Protein AF-A0A7C3B9V6-F1 (afdb_monomer_lite)

Structure (mmCIF, N/CA/C/O backbone):
data_AF-A0A7C3B9V6-F1
#
_entry.id   AF-A0A7C3B9V6-F1
#
loop_
_atom_site.group_PDB
_atom_site.id
_atom_site.type_symbol
_atom_site.label_atom_id
_atom_site.label_alt_id
_atom_site.label_comp_id
_atom_site.label_asym_id
_atom_site.label_entity_id
_atom_site.label_seq_id
_atom_site.pdbx_PDB_ins_code
_atom_site.Cartn_x
_atom_site.Cartn_y
_atom_site.Cartn_z
_atom_site.occupancy
_atom_site.B_iso_or_equiv
_atom_site.auth_seq_id
_atom_site.auth_comp_id
_atom_site.auth_asym_id
_atom_site.auth_atom_id
_atom_site.pdbx_PDB_model_num
ATOM 1 N N . MET A 1 1 ? 72.272 10.981 -38.266 1.00 58.75 1 MET A N 1
ATOM 2 C CA . MET A 1 1 ? 71.347 11.080 -37.105 1.00 58.75 1 MET A CA 1
ATOM 3 C C . MET A 1 1 ? 70.090 11.958 -37.302 1.00 58.75 1 MET A C 1
ATOM 5 O O . MET A 1 1 ? 69.320 12.074 -36.359 1.00 58.75 1 MET A O 1
ATOM 9 N N . LYS A 1 2 ? 69.793 12.538 -38.484 1.00 58.91 2 LYS A N 1
ATOM 10 C CA . LYS A 1 2 ? 68.560 13.346 -38.693 1.00 58.91 2 LYS A CA 1
ATOM 11 C C . LYS A 1 2 ? 67.288 12.527 -38.988 1.00 58.91 2 LYS A C 1
ATOM 13 O O . LYS A 1 2 ? 66.199 12.965 -38.644 1.00 58.91 2 LYS A O 1
ATOM 18 N N . ILE A 1 3 ? 67.419 11.327 -39.557 1.00 57.75 3 ILE A N 1
ATOM 19 C CA . ILE A 1 3 ? 66.275 10.515 -40.017 1.00 57.75 3 ILE A CA 1
ATOM 20 C C . ILE A 1 3 ? 65.473 9.913 -38.845 1.00 57.75 3 ILE A C 1
ATOM 22 O O . ILE A 1 3 ? 64.249 9.878 -38.893 1.00 57.75 3 ILE A O 1
ATOM 26 N N . GLN A 1 4 ? 66.125 9.531 -37.740 1.00 55.56 4 GLN A N 1
ATOM 27 C CA . GLN A 1 4 ? 65.441 8.928 -36.582 1.00 55.56 4 GLN A CA 1
ATOM 28 C C . GLN A 1 4 ? 64.471 9.884 -35.860 1.00 55.56 4 GLN A C 1
ATOM 30 O O . GLN A 1 4 ? 63.477 9.424 -35.302 1.00 55.56 4 GLN A O 1
ATOM 35 N N . ARG A 1 5 ? 64.693 11.208 -35.910 1.00 59.41 5 ARG A N 1
ATOM 36 C CA . ARG A 1 5 ? 63.773 12.189 -35.300 1.00 59.41 5 ARG A CA 1
ATOM 37 C C . ARG A 1 5 ? 62.465 12.351 -36.081 1.00 59.41 5 ARG A C 1
ATOM 39 O O . ARG A 1 5 ? 61.429 12.573 -35.465 1.00 59.41 5 ARG A O 1
ATOM 46 N N . ILE A 1 6 ? 62.491 12.181 -37.405 1.00 58.72 6 ILE A N 1
ATOM 47 C CA . ILE A 1 6 ? 61.296 12.313 -38.257 1.00 58.72 6 ILE A CA 1
ATOM 48 C C . ILE A 1 6 ? 60.332 11.144 -38.006 1.00 58.72 6 ILE A C 1
ATOM 50 O O . ILE A 1 6 ? 59.133 11.353 -37.833 1.00 58.72 6 ILE A O 1
ATOM 54 N N . PHE A 1 7 ? 60.854 9.919 -37.879 1.00 53.34 7 PHE A N 1
ATOM 55 C CA . PHE A 1 7 ? 60.030 8.742 -37.581 1.00 53.34 7 PHE A CA 1
ATOM 56 C C . PHE A 1 7 ? 59.404 8.772 -36.181 1.00 53.34 7 PHE A C 1
ATOM 58 O O . PHE A 1 7 ? 58.299 8.261 -36.003 1.00 53.34 7 PHE A O 1
ATOM 65 N N . ALA A 1 8 ? 60.073 9.375 -35.193 1.00 61.44 8 ALA A N 1
ATOM 66 C CA . ALA A 1 8 ? 59.512 9.534 -33.853 1.00 61.44 8 ALA A CA 1
ATOM 67 C C . ALA A 1 8 ? 58.329 10.518 -33.843 1.00 61.44 8 ALA A C 1
ATOM 69 O O . ALA A 1 8 ? 57.285 10.206 -33.276 1.00 61.44 8 ALA A O 1
ATOM 70 N N . HIS A 1 9 ? 58.454 11.655 -34.538 1.00 62.88 9 HIS A N 1
ATOM 71 C CA . HIS A 1 9 ? 57.381 12.653 -34.626 1.00 62.88 9 HIS A CA 1
ATOM 72 C C . HIS A 1 9 ? 56.142 12.103 -35.347 1.00 62.88 9 HIS A C 1
ATOM 74 O O . HIS A 1 9 ? 55.013 12.291 -34.901 1.00 62.88 9 HIS A O 1
ATOM 80 N N . HIS A 1 10 ? 56.353 11.332 -36.418 1.00 63.28 10 HIS A N 1
ATOM 81 C CA . HIS A 1 10 ? 55.250 10.788 -37.209 1.00 63.28 10 HIS A CA 1
ATOM 82 C C . HIS A 1 10 ? 54.454 9.697 -36.471 1.00 63.28 10 HIS A C 1
ATOM 84 O O . HIS A 1 10 ? 53.240 9.589 -36.645 1.00 63.28 10 HIS A O 1
ATOM 90 N N . LYS A 1 11 ? 55.104 8.916 -35.593 1.00 69.88 11 LYS A N 1
ATOM 91 C CA . LYS A 1 11 ? 54.413 7.933 -34.737 1.00 69.88 11 LYS A CA 1
ATOM 92 C C . LYS A 1 11 ? 53.539 8.596 -33.671 1.00 69.88 11 LYS A C 1
ATOM 94 O O . LYS A 1 11 ? 52.459 8.083 -33.386 1.00 69.88 11 LYS A O 1
ATOM 99 N N . ILE A 1 12 ? 53.984 9.724 -33.114 1.00 72.62 12 ILE A N 1
ATOM 100 C CA . ILE A 1 12 ? 53.216 10.485 -32.117 1.00 72.62 12 ILE A CA 1
ATOM 101 C C . ILE A 1 12 ? 51.970 11.094 -32.772 1.00 72.62 12 ILE A C 1
ATOM 103 O O . ILE A 1 12 ? 50.861 10.884 -32.287 1.00 72.62 12 ILE A O 1
ATOM 107 N N . GLU A 1 13 ? 52.120 11.734 -33.934 1.00 75.69 13 GLU A N 1
ATOM 108 C CA . GLU A 1 13 ? 50.984 12.317 -34.663 1.00 75.69 13 GLU A CA 1
ATOM 109 C C . GLU A 1 13 ? 49.945 11.275 -35.098 1.00 75.69 13 GLU A C 1
ATOM 111 O O . GLU A 1 13 ? 48.740 11.541 -35.056 1.00 75.69 13 GLU A O 1
ATOM 116 N N . LEU A 1 14 ? 50.384 10.080 -35.509 1.00 80.69 14 LEU A N 1
ATOM 117 C CA . LEU A 1 14 ? 49.471 9.002 -35.884 1.00 80.69 14 LEU A CA 1
ATOM 118 C C . LEU A 1 14 ? 48.708 8.459 -34.664 1.00 80.69 14 LEU A C 1
ATOM 120 O O . LEU A 1 14 ? 47.497 8.252 -34.745 1.00 80.69 14 LEU A O 1
ATOM 124 N N . GLY A 1 15 ? 49.389 8.291 -33.525 1.00 80.94 15 GLY A N 1
ATOM 125 C CA . GLY A 1 15 ? 48.764 7.867 -32.270 1.00 80.94 15 GLY A CA 1
ATOM 126 C C . GLY A 1 15 ? 47.711 8.858 -31.769 1.00 80.94 15 GLY A C 1
ATOM 127 O O . GLY A 1 15 ? 46.608 8.457 -31.395 1.00 80.94 15 GLY A O 1
ATOM 128 N N . GLU A 1 16 ? 47.999 10.159 -31.843 1.00 83.81 16 GLU A N 1
ATOM 129 C CA . GLU A 1 16 ? 47.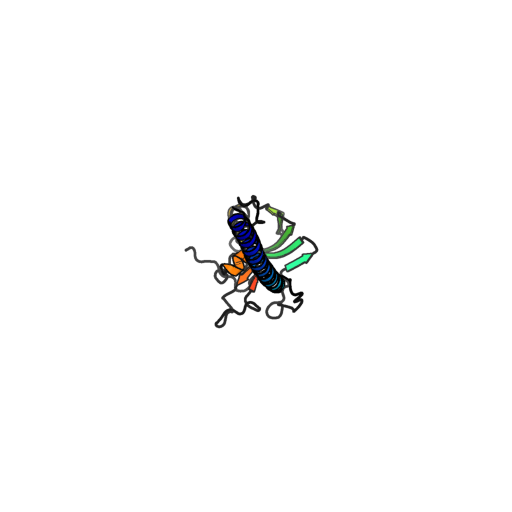053 11.206 -31.443 1.00 83.81 16 GLU A CA 1
ATOM 130 C C . GLU A 1 16 ? 45.807 11.274 -32.334 1.00 83.81 16 GLU A C 1
ATOM 132 O O . GLU A 1 16 ? 44.712 11.553 -31.835 1.00 83.81 16 GLU A O 1
ATOM 137 N N . ARG A 1 17 ? 45.942 11.019 -33.644 1.00 82.69 17 ARG A N 1
ATOM 138 C CA . ARG A 1 17 ? 44.789 10.965 -34.559 1.00 82.69 17 ARG A CA 1
ATOM 139 C C . ARG A 1 17 ? 43.898 9.762 -34.268 1.00 82.69 17 ARG A C 1
ATOM 141 O O . ARG A 1 17 ? 42.682 9.922 -34.211 1.00 82.69 17 ARG A O 1
ATOM 148 N N . ILE A 1 18 ? 44.491 8.590 -34.034 1.00 84.25 18 ILE A N 1
ATOM 149 C CA . ILE A 1 18 ? 43.743 7.367 -33.705 1.00 84.25 18 ILE A CA 1
ATOM 150 C C . ILE A 1 18 ? 42.989 7.540 -32.379 1.00 84.25 18 ILE A C 1
ATOM 152 O O . ILE A 1 18 ? 41.801 7.231 -32.308 1.00 84.25 18 ILE A O 1
ATOM 156 N N . MET A 1 19 ? 43.639 8.100 -31.352 1.00 81.88 19 MET A N 1
ATOM 157 C CA . MET A 1 19 ? 43.003 8.362 -30.055 1.00 81.88 19 MET A CA 1
ATOM 158 C C . MET A 1 19 ? 41.857 9.377 -30.150 1.00 81.88 19 MET A C 1
ATOM 160 O O . MET A 1 19 ? 40.804 9.161 -29.550 1.00 81.88 19 MET A O 1
ATOM 164 N N . ARG A 1 20 ? 42.012 10.456 -30.931 1.00 85.25 20 ARG A N 1
ATOM 165 C CA . ARG A 1 20 ? 40.928 11.429 -31.157 1.00 85.25 20 ARG A CA 1
ATOM 166 C C . ARG A 1 20 ? 39.718 10.807 -31.853 1.00 85.25 20 ARG A C 1
ATOM 168 O O . ARG A 1 20 ? 38.592 11.082 -31.442 1.00 85.25 20 ARG A O 1
ATOM 175 N N . ASP A 1 21 ? 39.931 9.956 -32.856 1.00 84.50 21 ASP A N 1
ATOM 176 C CA . ASP A 1 21 ? 38.824 9.309 -33.574 1.00 84.50 21 ASP A CA 1
ATOM 177 C C . ASP A 1 21 ? 38.086 8.292 -32.682 1.00 84.50 21 ASP A C 1
ATOM 179 O O . ASP A 1 21 ? 36.855 8.247 -32.664 1.00 84.50 21 ASP A O 1
ATOM 183 N N . LEU A 1 22 ? 38.821 7.541 -31.854 1.00 78.94 22 LEU A N 1
ATOM 184 C CA . LEU A 1 22 ? 38.249 6.626 -30.858 1.00 78.94 22 LEU A CA 1
ATOM 185 C C . LEU A 1 22 ? 37.404 7.361 -29.810 1.00 78.94 22 LEU A C 1
ATOM 187 O O . LEU A 1 22 ? 36.267 6.963 -29.548 1.00 78.94 22 LEU A O 1
ATOM 191 N N . LEU A 1 23 ? 37.914 8.463 -29.253 1.00 82.88 23 LEU A N 1
ATOM 192 C CA . LEU A 1 23 ? 37.173 9.278 -28.284 1.00 82.88 23 LEU A CA 1
ATOM 193 C C . LEU A 1 23 ? 35.926 9.923 -28.910 1.00 82.88 23 LEU A C 1
ATOM 195 O O . LEU A 1 23 ? 34.866 9.947 -28.281 1.00 82.88 23 LEU A O 1
ATOM 199 N N . SER A 1 24 ? 36.010 10.380 -30.162 1.00 84.62 24 SER A N 1
ATOM 200 C CA . SER A 1 24 ? 34.864 10.908 -30.919 1.00 84.62 24 SER A CA 1
ATOM 201 C C . SER A 1 24 ? 33.757 9.858 -31.111 1.00 84.62 24 SER A C 1
ATOM 203 O O . SER A 1 24 ? 32.576 10.116 -30.870 1.00 84.62 24 SER A O 1
ATOM 205 N N . ARG A 1 25 ? 34.121 8.616 -31.453 1.00 81.88 25 ARG A N 1
ATOM 206 C CA . ARG A 1 25 ? 33.151 7.516 -31.607 1.00 81.88 25 ARG A CA 1
ATOM 207 C C . ARG A 1 25 ? 32.511 7.103 -30.282 1.00 81.88 25 ARG A C 1
ATOM 209 O O . ARG A 1 25 ? 31.301 6.869 -30.243 1.00 81.88 25 ARG A O 1
ATOM 216 N N . ILE A 1 26 ? 33.287 7.046 -29.197 1.00 81.44 26 ILE A N 1
ATOM 217 C CA . ILE A 1 26 ? 32.771 6.729 -27.855 1.00 81.44 26 ILE A CA 1
ATOM 218 C C . ILE A 1 26 ? 31.791 7.812 -27.397 1.00 81.44 26 ILE A C 1
ATOM 220 O O . ILE A 1 26 ? 30.676 7.496 -26.988 1.00 81.44 26 ILE A O 1
ATOM 224 N N . THR A 1 27 ? 32.161 9.087 -27.519 1.00 80.94 27 THR A N 1
ATOM 225 C CA . THR A 1 27 ? 31.294 10.211 -27.125 1.00 80.94 27 THR A CA 1
ATOM 226 C C . THR A 1 27 ? 30.007 10.273 -27.946 1.00 80.94 27 THR A C 1
ATOM 228 O O . THR A 1 27 ? 28.935 10.448 -27.368 1.00 80.94 27 THR A O 1
ATOM 231 N N . SER A 1 28 ? 30.069 10.029 -29.259 1.00 76.31 28 SER A N 1
ATOM 232 C CA . SER A 1 28 ? 28.880 9.943 -30.121 1.00 76.31 28 SER A CA 1
ATOM 233 C C . SER A 1 28 ? 27.956 8.778 -29.733 1.00 76.31 28 SER A C 1
ATOM 235 O O . SER A 1 28 ? 26.740 8.946 -29.608 1.00 76.31 28 SER A O 1
ATOM 237 N N . THR A 1 29 ? 28.528 7.609 -29.430 1.00 77.19 29 THR A N 1
ATOM 238 C CA . THR A 1 29 ? 27.768 6.429 -28.983 1.00 77.19 29 THR A CA 1
ATOM 239 C C . THR A 1 29 ? 27.109 6.672 -27.624 1.00 77.19 29 THR A C 1
ATOM 241 O O . THR A 1 29 ? 25.929 6.371 -27.439 1.00 77.19 29 THR A O 1
ATOM 244 N N . MET A 1 30 ? 27.831 7.286 -26.685 1.00 77.44 30 MET A N 1
ATOM 245 C CA . MET A 1 30 ? 27.302 7.641 -25.366 1.00 77.44 30 MET A CA 1
ATOM 246 C C . MET A 1 30 ? 26.206 8.709 -25.456 1.00 77.44 30 MET A C 1
ATOM 248 O O . MET A 1 30 ? 25.189 8.589 -24.775 1.00 77.44 30 MET A O 1
ATOM 252 N N . ALA A 1 31 ? 26.346 9.705 -26.337 1.00 73.69 31 ALA A N 1
ATOM 253 C CA . ALA A 1 31 ? 25.302 10.696 -26.598 1.00 73.69 31 ALA A CA 1
ATOM 254 C C . ALA A 1 31 ? 24.042 10.059 -27.211 1.00 73.69 31 ALA A C 1
ATOM 256 O O . ALA A 1 31 ? 22.922 10.399 -26.821 1.00 73.69 31 ALA A O 1
ATOM 257 N N . TYR A 1 32 ? 24.205 9.088 -28.116 1.00 74.06 32 TYR A N 1
ATOM 258 C CA . TYR A 1 32 ? 23.094 8.322 -28.682 1.00 74.06 32 TYR A CA 1
ATOM 259 C C . TYR A 1 32 ? 22.371 7.477 -27.618 1.00 74.06 32 TYR A C 1
ATOM 261 O O . TYR A 1 32 ? 21.140 7.524 -27.529 1.00 74.06 32 TYR A O 1
ATOM 269 N N . ILE A 1 33 ? 23.114 6.757 -26.768 1.00 70.94 33 ILE A N 1
ATOM 270 C CA . ILE A 1 33 ? 22.552 5.962 -25.663 1.00 70.94 33 ILE A CA 1
ATOM 271 C C . ILE A 1 33 ? 21.836 6.875 -24.662 1.00 70.94 33 ILE A C 1
ATOM 273 O O . ILE A 1 33 ? 20.683 6.614 -24.320 1.00 70.94 33 ILE A O 1
ATOM 277 N N . ALA A 1 34 ? 22.449 7.992 -24.261 1.00 69.50 34 ALA A N 1
ATOM 278 C CA . ALA A 1 34 ? 21.832 8.972 -23.370 1.00 69.50 34 ALA A CA 1
ATOM 279 C C . ALA A 1 34 ? 20.561 9.594 -23.978 1.00 69.50 34 ALA A C 1
ATOM 281 O O . ALA A 1 34 ? 19.559 9.758 -23.283 1.00 69.50 34 ALA A O 1
ATOM 282 N N . GLY A 1 35 ? 20.552 9.885 -25.284 1.00 67.25 35 GLY A N 1
ATOM 283 C CA . GLY A 1 35 ? 19.371 10.373 -26.004 1.00 67.25 35 GLY A CA 1
ATOM 284 C C . GLY A 1 35 ? 18.252 9.331 -26.137 1.00 67.25 35 GLY A C 1
ATOM 285 O O . GLY A 1 35 ? 17.071 9.687 -26.173 1.00 67.25 35 GLY A O 1
ATOM 286 N N . ARG A 1 36 ? 18.594 8.038 -26.189 1.00 66.69 36 ARG A N 1
ATOM 287 C CA . ARG A 1 36 ? 17.627 6.929 -26.187 1.00 66.69 36 ARG A CA 1
ATOM 288 C C . ARG A 1 36 ? 17.069 6.675 -24.787 1.00 66.69 36 ARG A C 1
ATOM 290 O O . ARG A 1 36 ? 15.858 6.540 -24.648 1.00 66.69 36 ARG A O 1
ATOM 297 N N . LEU A 1 37 ? 17.911 6.721 -23.756 1.00 61.16 37 LEU A N 1
ATOM 298 C CA . LEU A 1 37 ? 17.490 6.632 -22.356 1.00 61.16 37 LEU A CA 1
ATOM 299 C C . LEU A 1 37 ? 16.633 7.836 -21.948 1.00 61.16 37 LEU A C 1
ATOM 301 O O . LEU A 1 37 ? 15.585 7.641 -21.348 1.00 61.16 37 LEU A O 1
ATOM 305 N N . ARG A 1 38 ? 16.956 9.064 -22.378 1.00 59.12 38 ARG A N 1
ATOM 306 C CA . ARG A 1 38 ? 16.067 10.229 -22.188 1.00 59.12 38 ARG A CA 1
ATOM 307 C C . ARG A 1 38 ? 14.704 10.059 -22.846 1.00 59.12 38 ARG A C 1
ATOM 309 O O . ARG A 1 38 ? 13.737 10.603 -22.332 1.00 59.12 38 ARG A O 1
ATOM 316 N N . ARG A 1 39 ? 14.591 9.321 -23.953 1.00 54.84 39 ARG A N 1
ATOM 317 C CA . ARG A 1 39 ? 13.290 9.020 -24.579 1.00 54.84 39 ARG A CA 1
ATOM 318 C C . ARG A 1 39 ? 12.496 7.938 -23.846 1.00 54.84 39 ARG A C 1
ATOM 320 O O . ARG A 1 39 ? 11.279 7.915 -23.985 1.00 54.84 39 ARG A O 1
ATOM 327 N N . LEU A 1 40 ? 13.164 7.092 -23.064 1.00 52.75 40 LEU A N 1
ATOM 328 C CA . LEU A 1 40 ? 12.533 6.096 -22.192 1.00 52.75 40 LEU A CA 1
ATOM 329 C C . LEU A 1 40 ? 12.189 6.666 -20.805 1.00 52.75 40 LEU A C 1
ATOM 331 O O . LEU A 1 40 ? 11.216 6.235 -20.203 1.00 52.75 40 LEU A O 1
ATOM 335 N N . VAL A 1 41 ? 12.957 7.651 -20.329 1.00 50.44 41 VAL A N 1
ATOM 336 C CA . VAL A 1 41 ? 12.821 8.277 -18.999 1.00 50.44 41 VAL A CA 1
ATOM 337 C C . VAL A 1 41 ? 12.124 9.642 -19.057 1.00 50.44 41 VAL A C 1
ATOM 339 O O . VAL A 1 41 ? 11.755 10.185 -18.023 1.00 50.44 41 VAL A O 1
ATOM 342 N N . SER A 1 42 ? 11.880 10.209 -20.245 1.00 40.03 42 SER A N 1
ATOM 343 C CA . SER A 1 42 ? 10.942 11.330 -20.356 1.00 40.03 42 SER A CA 1
ATOM 344 C C . SER A 1 42 ? 9.584 10.817 -19.888 1.00 40.03 42 SER A C 1
ATOM 346 O O . SER A 1 42 ? 9.041 9.927 -20.550 1.00 40.03 42 SER A O 1
ATOM 348 N N . PRO A 1 43 ? 9.019 11.351 -18.790 1.00 43.69 43 PRO A N 1
ATOM 349 C CA . PRO A 1 43 ? 7.674 11.003 -18.406 1.00 43.69 43 PRO A CA 1
ATOM 350 C C . PRO A 1 43 ? 6.808 11.498 -19.550 1.00 43.69 43 PRO A C 1
ATOM 352 O O . PRO A 1 43 ? 6.617 12.703 -19.745 1.00 43.69 43 PRO A O 1
ATOM 355 N N . ARG A 1 44 ? 6.321 10.569 -20.376 1.00 40.31 44 ARG A N 1
ATOM 356 C CA . ARG A 1 44 ? 5.182 10.882 -21.216 1.00 40.31 44 ARG A CA 1
ATOM 357 C C . ARG A 1 44 ? 4.146 11.417 -20.241 1.00 40.31 44 ARG A C 1
ATOM 359 O O . ARG A 1 44 ? 3.735 10.718 -19.320 1.00 40.31 44 ARG A O 1
ATOM 366 N N . ARG A 1 45 ? 3.737 12.667 -20.453 1.00 46.22 45 ARG A N 1
ATOM 367 C CA . ARG A 1 45 ? 2.427 13.177 -20.054 1.00 46.22 45 ARG A CA 1
ATOM 368 C C . ARG A 1 45 ? 1.371 12.291 -20.728 1.00 46.22 45 ARG A C 1
ATOM 370 O O . ARG A 1 45 ? 0.682 12.709 -21.648 1.00 46.22 45 ARG A O 1
ATOM 377 N N . THR A 1 46 ? 1.258 11.035 -20.322 1.00 44.94 46 THR A N 1
ATOM 378 C CA . THR A 1 46 ? 0.088 10.208 -20.565 1.00 44.94 46 THR A CA 1
ATOM 379 C C . THR A 1 46 ? -0.860 10.481 -19.418 1.00 44.94 46 THR A C 1
ATOM 381 O O . THR A 1 46 ? -1.100 9.644 -18.564 1.00 44.94 46 THR A O 1
ATOM 384 N N . GLY A 1 47 ? -1.460 11.671 -19.457 1.00 36.97 47 GLY A N 1
ATOM 385 C CA . GLY A 1 47 ? -2.782 11.904 -18.883 1.00 36.97 47 GLY A CA 1
ATOM 386 C C . GLY A 1 47 ? -3.858 11.172 -19.694 1.00 36.97 47 GLY A C 1
ATOM 387 O O . GLY A 1 47 ? -4.867 11.765 -20.062 1.00 36.97 47 GLY A O 1
ATOM 388 N N . ARG A 1 48 ? -3.632 9.895 -20.035 1.00 36.25 48 ARG A N 1
ATOM 389 C CA . ARG A 1 48 ? -4.680 9.005 -20.531 1.00 36.25 48 ARG A CA 1
ATOM 390 C C . ARG A 1 48 ? -5.119 8.158 -19.351 1.00 36.25 48 ARG A C 1
ATOM 392 O O . ARG A 1 48 ? -4.360 7.337 -18.855 1.00 36.25 48 ARG A O 1
ATOM 399 N N . LYS A 1 49 ? -6.334 8.463 -18.902 1.00 40.62 49 LYS A N 1
ATOM 400 C CA . LYS A 1 49 ? -7.078 7.848 -17.807 1.00 40.62 49 LYS A CA 1
ATOM 401 C C . LYS A 1 49 ? -6.896 6.323 -17.794 1.00 40.62 49 LYS A C 1
ATOM 403 O O . LYS A 1 49 ? -7.479 5.634 -18.621 1.00 40.62 49 LYS A O 1
ATOM 408 N N . LEU A 1 50 ? -6.138 5.829 -16.817 1.00 43.28 50 LEU A N 1
ATOM 409 C CA . LEU A 1 50 ? -6.054 4.421 -16.396 1.00 43.28 50 LEU A CA 1
ATOM 410 C C . LEU A 1 50 ? -7.289 4.000 -15.559 1.00 43.28 50 LEU A C 1
ATOM 412 O O . LEU A 1 50 ? -7.221 3.081 -14.757 1.00 43.28 50 LEU A O 1
ATOM 416 N N . SER A 1 51 ? -8.423 4.698 -15.694 1.00 40.03 51 SER A N 1
ATOM 417 C CA . SER A 1 51 ? -9.555 4.635 -14.758 1.00 40.03 51 SER A CA 1
ATOM 418 C C . SER A 1 51 ? -10.856 4.212 -15.447 1.00 40.03 51 SER A C 1
ATOM 420 O O . SER A 1 51 ? -11.803 4.999 -15.525 1.00 40.03 51 SER A O 1
ATOM 422 N N . GLN A 1 52 ? -10.920 3.014 -16.023 1.00 41.12 52 GLN A N 1
ATOM 423 C CA . GLN A 1 52 ? -12.189 2.571 -16.617 1.00 41.12 52 GLN A CA 1
ATOM 424 C C . GLN A 1 52 ? -12.696 1.202 -16.194 1.00 41.12 52 GLN A C 1
ATOM 426 O O . GLN A 1 52 ? -13.760 0.817 -16.666 1.00 41.12 52 GLN A O 1
ATOM 431 N N . GLN A 1 53 ? -12.031 0.517 -15.262 1.00 43.81 53 GLN A N 1
ATOM 432 C CA . GLN A 1 53 ? -12.593 -0.720 -14.709 1.00 43.81 53 GLN A CA 1
ATOM 433 C C . GLN A 1 53 ? -12.911 -0.654 -13.216 1.00 43.81 53 GLN A C 1
ATOM 435 O O . GLN A 1 53 ? -13.866 -1.286 -12.788 1.00 43.81 53 GLN A O 1
ATOM 440 N N . TYR A 1 54 ? -12.246 0.232 -12.474 1.00 43.38 54 TYR A N 1
ATOM 441 C CA . TYR A 1 54 ? -12.692 0.687 -11.161 1.00 43.38 54 TYR A CA 1
ATOM 442 C C . TYR A 1 54 ? -12.514 2.207 -11.122 1.00 43.38 54 TYR A C 1
ATOM 444 O O . TYR A 1 54 ? -11.447 2.689 -11.525 1.00 43.38 54 TYR A O 1
ATOM 452 N N . PRO A 1 55 ? -13.523 3.002 -10.724 1.00 41.12 55 PRO A N 1
ATOM 453 C CA . PRO A 1 55 ? -13.265 4.398 -10.423 1.00 41.12 55 PRO A CA 1
ATOM 454 C C . PRO A 1 55 ? -12.182 4.419 -9.337 1.00 41.12 55 PRO A C 1
ATOM 456 O O . PRO A 1 55 ? -12.333 3.807 -8.282 1.00 41.12 55 PRO A O 1
ATOM 459 N N . ILE A 1 56 ? -11.050 5.069 -9.622 1.00 49.12 56 ILE A N 1
ATOM 460 C CA . ILE A 1 56 ? -9.995 5.347 -8.640 1.00 49.12 56 ILE A CA 1
ATOM 461 C C . ILE A 1 56 ? -10.555 6.432 -7.708 1.00 49.12 56 ILE A C 1
ATOM 463 O O . ILE A 1 56 ? -10.126 7.576 -7.724 1.00 49.12 56 ILE A O 1
ATOM 467 N N . GLU A 1 57 ? -11.605 6.105 -6.962 1.00 51.38 57 GLU A N 1
ATOM 468 C CA . GLU A 1 57 ? -12.132 6.940 -5.882 1.00 51.38 57 GLU A CA 1
ATOM 469 C C . GLU A 1 57 ? -11.281 6.781 -4.620 1.00 51.38 57 GLU A C 1
ATOM 471 O O . GLU A 1 57 ? -11.376 7.584 -3.698 1.00 51.38 57 GLU A O 1
ATOM 476 N N . SER A 1 58 ? -10.410 5.767 -4.579 1.00 59.56 58 SER A N 1
ATOM 477 C CA . SER A 1 58 ? -9.665 5.429 -3.375 1.00 59.56 58 SER A CA 1
ATOM 478 C C . SER A 1 58 ? -8.437 6.294 -3.145 1.00 59.56 58 SER A C 1
ATOM 480 O O . SER A 1 58 ? -7.949 6.265 -2.022 1.00 59.56 58 SER A O 1
ATOM 482 N N . SER A 1 59 ? -7.905 7.010 -4.147 1.00 59.72 59 SER A N 1
ATOM 483 C CA . SER A 1 59 ? -6.740 7.869 -3.926 1.00 59.72 59 SER A CA 1
ATOM 484 C C . SER A 1 59 ? -6.806 9.240 -4.585 1.00 59.72 59 SER A C 1
ATOM 486 O O . SER A 1 59 ? -7.145 9.397 -5.756 1.00 59.72 59 SER A O 1
ATOM 488 N N . THR A 1 60 ? -6.457 10.263 -3.805 1.00 72.38 60 THR A N 1
ATOM 489 C CA . THR A 1 60 ? -6.336 11.645 -4.278 1.00 72.38 60 THR A CA 1
ATOM 490 C C . THR A 1 60 ? -4.970 12.189 -3.893 1.00 72.38 60 THR A C 1
ATOM 492 O O . THR A 1 60 ? -4.524 12.049 -2.754 1.00 72.38 60 THR A O 1
ATOM 495 N N . ARG A 1 61 ? -4.288 12.808 -4.859 1.00 75.25 61 ARG A N 1
ATOM 496 C CA . ARG A 1 61 ? -3.003 13.469 -4.633 1.00 75.25 61 ARG A CA 1
ATOM 497 C C . ARG A 1 61 ? -3.200 14.975 -4.657 1.00 75.25 61 ARG A C 1
ATOM 499 O O . ARG A 1 61 ? -3.598 15.532 -5.679 1.00 75.25 61 ARG A O 1
ATOM 506 N N . THR A 1 62 ? -2.889 15.628 -3.543 1.00 74.38 62 THR A N 1
ATOM 507 C CA . THR A 1 62 ? -3.005 17.083 -3.390 1.00 74.38 62 THR A CA 1
ATOM 508 C C . THR A 1 62 ? -1.644 17.628 -2.969 1.00 74.38 62 THR A C 1
ATOM 510 O O . THR A 1 62 ? -1.249 17.537 -1.811 1.00 74.38 62 THR A O 1
ATOM 513 N N . GLY A 1 63 ? -0.873 18.142 -3.931 1.00 83.88 63 GLY A N 1
ATOM 514 C CA . GLY A 1 63 ? 0.506 18.572 -3.682 1.00 83.88 63 GLY A CA 1
ATOM 515 C C . GLY A 1 63 ? 1.427 17.396 -3.331 1.00 83.88 63 GLY A C 1
ATOM 516 O O . GLY A 1 63 ? 1.621 16.490 -4.148 1.00 83.88 63 GLY A O 1
ATOM 517 N N . SER A 1 64 ? 2.009 17.437 -2.131 1.00 80.88 64 SER A N 1
ATOM 518 C CA . SER A 1 64 ? 2.857 16.380 -1.561 1.00 80.88 64 SER A CA 1
ATOM 519 C C . SER A 1 64 ? 2.095 15.385 -0.681 1.00 80.88 64 SER A C 1
ATOM 521 O O . SER A 1 64 ? 2.729 14.522 -0.080 1.00 80.88 64 SER A O 1
ATOM 523 N N . GLU A 1 65 ? 0.773 15.535 -0.554 1.00 88.06 65 GLU A N 1
ATOM 524 C CA . GLU A 1 65 ? -0.072 14.607 0.195 1.00 88.06 65 GLU A CA 1
ATOM 525 C C . GLU A 1 65 ? -0.712 13.589 -0.748 1.00 88.06 65 GLU A C 1
ATOM 527 O O . GLU A 1 65 ? -1.339 13.963 -1.747 1.00 88.06 65 GLU A O 1
ATOM 532 N N . GLU A 1 66 ? -0.603 12.313 -0.395 1.00 89.62 66 GLU A N 1
ATOM 533 C CA . GLU A 1 66 ? -1.327 11.213 -1.032 1.00 89.62 66 GLU A CA 1
ATOM 534 C C . GLU A 1 66 ? -2.324 10.650 -0.022 1.00 89.62 66 GLU A C 1
ATOM 536 O O . GLU A 1 66 ? -1.964 10.323 1.106 1.00 89.62 66 GLU A O 1
ATOM 541 N N . ARG A 1 67 ? -3.605 10.615 -0.388 1.00 93.38 67 ARG A N 1
ATOM 542 C CA . ARG A 1 67 ? -4.685 10.129 0.477 1.00 93.38 67 ARG A CA 1
ATOM 543 C C . ARG A 1 67 ? -5.208 8.825 -0.075 1.00 93.38 67 ARG A C 1
ATOM 545 O O . ARG A 1 67 ? -5.443 8.758 -1.275 1.00 93.38 67 ARG A O 1
ATOM 552 N N . HIS A 1 68 ? -5.432 7.850 0.794 1.00 93.06 68 HIS A N 1
ATOM 553 C CA . HIS A 1 68 ? -5.925 6.521 0.467 1.00 93.06 68 HIS A CA 1
ATOM 554 C C . HIS A 1 68 ? -7.085 6.157 1.393 1.00 93.06 68 HIS A C 1
ATOM 556 O O . HIS A 1 68 ? -6.955 6.234 2.614 1.00 93.06 68 HIS A O 1
ATOM 562 N N . ILE A 1 69 ? -8.215 5.741 0.828 1.00 93.38 69 ILE A N 1
ATOM 563 C CA . ILE A 1 69 ? -9.281 5.100 1.606 1.00 93.38 69 ILE A CA 1
ATOM 564 C C . ILE A 1 69 ? -8.863 3.650 1.834 1.00 93.38 69 ILE A C 1
ATOM 566 O O . ILE A 1 69 ? -8.618 2.919 0.874 1.00 93.38 69 ILE A O 1
ATOM 570 N N . VAL A 1 70 ? -8.780 3.240 3.098 1.00 94.38 70 VAL A N 1
ATOM 571 C CA . VAL A 1 70 ? -8.369 1.888 3.488 1.00 94.38 70 VAL A CA 1
ATOM 572 C C . VAL A 1 70 ? -9.439 1.244 4.356 1.00 94.38 70 VAL A C 1
ATOM 574 O O . VAL A 1 70 ? -10.098 1.913 5.151 1.00 94.38 70 VAL A O 1
ATOM 577 N N . ARG A 1 71 ? -9.603 -0.071 4.212 1.00 95.00 71 ARG A N 1
ATOM 578 C CA . ARG A 1 71 ? -10.448 -0.871 5.100 1.00 95.00 71 ARG A 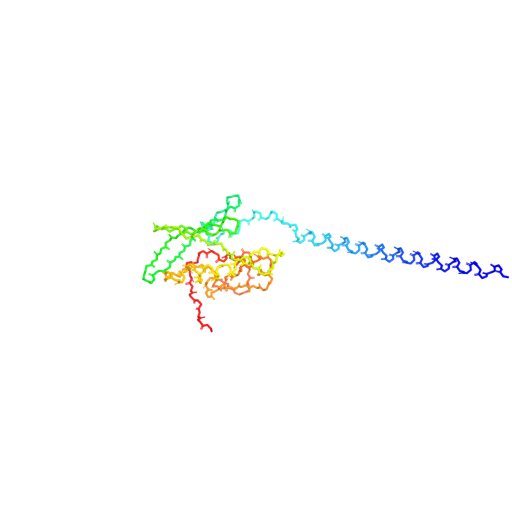CA 1
ATOM 579 C C . ARG A 1 71 ? -9.583 -1.697 6.033 1.00 95.00 71 ARG A C 1
ATOM 581 O O . ARG A 1 71 ? -8.570 -2.265 5.615 1.00 95.00 71 ARG A O 1
ATOM 588 N N . LEU A 1 72 ? -9.978 -1.726 7.294 1.00 95.44 72 LEU A N 1
ATOM 589 C CA . LEU A 1 72 ? -9.315 -2.430 8.378 1.00 95.44 72 LEU A CA 1
ATOM 590 C C . LEU A 1 72 ? -10.317 -3.393 8.996 1.00 95.44 72 LEU A C 1
ATOM 592 O O . LEU A 1 72 ? -11.486 -3.051 9.133 1.00 95.44 72 LEU A O 1
ATOM 596 N N . HIS A 1 73 ? -9.857 -4.570 9.391 1.00 94.56 73 HIS A N 1
ATOM 597 C CA . HIS A 1 73 ? -10.658 -5.512 10.161 1.00 94.56 73 HIS A CA 1
ATOM 598 C C . HIS A 1 73 ? -10.111 -5.633 11.574 1.00 94.56 73 HIS A C 1
ATOM 600 O O . HIS A 1 73 ? -8.896 -5.737 11.759 1.00 94.56 73 HIS A O 1
ATOM 606 N N . THR A 1 74 ? -11.013 -5.640 12.550 1.00 93.50 74 THR A N 1
ATOM 607 C CA . THR A 1 74 ? -10.725 -5.764 13.982 1.00 93.50 74 THR A CA 1
ATOM 608 C C . THR A 1 74 ? -11.507 -6.944 14.545 1.00 93.50 74 THR A C 1
ATOM 610 O O . THR A 1 74 ? -12.530 -6.786 15.206 1.00 93.50 74 THR A O 1
ATOM 613 N N . GLY A 1 75 ? -11.061 -8.158 14.220 1.00 89.56 75 GLY A N 1
ATOM 614 C CA . GLY A 1 75 ? -11.820 -9.370 14.529 1.00 89.56 75 GLY A CA 1
ATOM 615 C C . GLY A 1 75 ? -13.065 -9.489 13.648 1.00 89.56 75 GLY A C 1
ATOM 616 O O . GLY A 1 75 ? -12.943 -9.849 12.479 1.00 89.56 75 GLY A O 1
ATOM 617 N N . GLU A 1 76 ? -14.241 -9.215 14.215 1.00 88.19 76 GLU A N 1
ATOM 618 C CA . GLU A 1 76 ? -15.539 -9.337 13.527 1.00 88.19 76 GLU A CA 1
ATOM 619 C C . GLU A 1 76 ? -15.972 -8.046 12.816 1.00 88.19 76 GLU A C 1
ATOM 621 O O . GLU A 1 76 ? -16.739 -8.108 11.855 1.00 88.19 76 GLU A O 1
ATOM 626 N N . ASP A 1 77 ? -15.439 -6.894 13.233 1.00 94.62 77 ASP A N 1
ATOM 627 C CA . ASP A 1 77 ? -15.831 -5.593 12.696 1.00 94.62 77 ASP A CA 1
ATOM 628 C C . ASP A 1 77 ? -14.940 -5.142 11.530 1.00 94.62 77 ASP A C 1
ATOM 630 O O . ASP A 1 77 ? -13.735 -5.419 11.480 1.00 94.62 77 ASP A O 1
ATOM 634 N N . GLU A 1 78 ? -15.542 -4.408 10.592 1.00 94.44 78 GLU A N 1
ATOM 635 C CA . GLU A 1 78 ? -14.849 -3.696 9.517 1.00 94.44 78 GLU A CA 1
ATOM 636 C C . GLU A 1 78 ? -14.914 -2.186 9.781 1.00 94.44 78 GLU A C 1
ATOM 638 O O . GLU A 1 78 ? -15.989 -1.607 9.948 1.00 94.44 78 GLU A O 1
ATOM 643 N N . ILE A 1 79 ? -13.754 -1.532 9.772 1.00 95.56 79 ILE A N 1
ATOM 644 C CA . ILE A 1 79 ? -13.604 -0.093 9.976 1.00 95.56 79 ILE A CA 1
ATOM 645 C C . ILE A 1 79 ? -13.024 0.522 8.703 1.00 95.56 79 ILE A C 1
ATOM 647 O O . ILE A 1 79 ? -12.023 0.055 8.154 1.00 95.56 79 ILE A O 1
ATOM 651 N N . THR A 1 80 ? -13.632 1.609 8.233 1.00 95.75 80 THR A N 1
ATOM 652 C CA . THR A 1 80 ? -13.073 2.415 7.140 1.00 95.75 80 THR A CA 1
ATOM 653 C C . THR A 1 80 ? -12.231 3.549 7.716 1.00 95.75 80 THR A C 1
ATOM 655 O O . THR A 1 80 ? -12.707 4.323 8.545 1.00 95.75 80 THR A O 1
ATOM 658 N N . GLY A 1 81 ? -10.984 3.650 7.262 1.00 95.69 81 GLY A N 1
ATOM 659 C CA . GLY A 1 81 ? -10.047 4.706 7.627 1.00 95.69 81 GLY A CA 1
ATOM 660 C C . GLY A 1 81 ? -9.558 5.490 6.413 1.00 95.69 81 GLY A C 1
ATOM 661 O O . GLY A 1 81 ? -9.719 5.078 5.262 1.00 95.69 81 GLY A O 1
ATOM 662 N N . THR A 1 82 ? -8.925 6.631 6.675 1.00 96.38 82 THR A N 1
ATOM 663 C CA . THR A 1 82 ? -8.212 7.407 5.651 1.00 96.38 82 THR A CA 1
ATOM 664 C C . THR A 1 82 ? -6.732 7.439 5.988 1.00 96.38 82 THR A C 1
ATOM 666 O O . THR A 1 82 ? -6.340 8.016 6.998 1.00 96.38 82 THR A O 1
ATOM 669 N N . LEU A 1 83 ? -5.911 6.839 5.132 1.00 96.00 83 LEU A N 1
ATOM 670 C CA . LEU A 1 83 ? -4.459 6.871 5.228 1.00 96.00 83 LEU A CA 1
ATOM 671 C C . LEU A 1 83 ? -3.918 8.037 4.394 1.00 96.00 83 LEU A C 1
ATOM 673 O O . LEU A 1 83 ? -4.093 8.074 3.180 1.00 96.00 83 LEU A O 1
ATOM 677 N N . VAL A 1 84 ? -3.263 8.996 5.039 1.00 95.12 84 VAL A N 1
ATOM 678 C CA . VAL A 1 84 ? -2.646 10.161 4.402 1.00 95.12 84 VAL A CA 1
ATOM 679 C C . VAL A 1 84 ? -1.135 10.069 4.541 1.00 95.12 84 VAL A C 1
ATOM 681 O O . VAL A 1 84 ? -0.602 10.078 5.647 1.00 95.12 84 VAL A O 1
ATOM 684 N N . ILE A 1 85 ? -0.429 10.021 3.419 1.00 91.69 85 ILE A N 1
ATOM 685 C CA . ILE A 1 85 ? 1.030 10.030 3.375 1.00 91.69 85 ILE A CA 1
ATOM 686 C C . ILE A 1 85 ? 1.494 11.462 3.118 1.00 9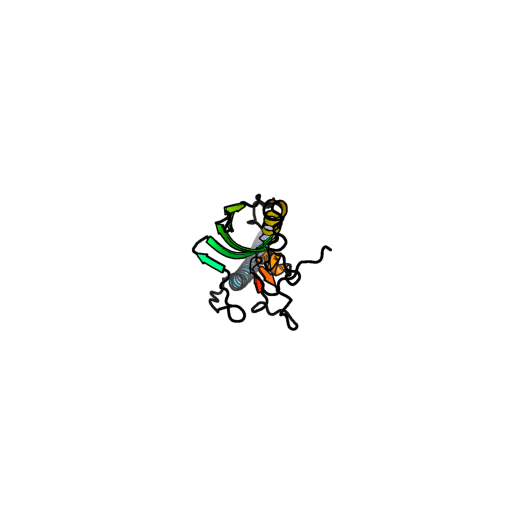1.69 85 ILE A C 1
ATOM 688 O O . ILE A 1 85 ? 1.175 12.058 2.087 1.00 91.69 85 ILE A O 1
ATOM 692 N N . LYS A 1 86 ? 2.250 12.020 4.068 1.00 90.25 86 LYS A N 1
ATOM 693 C CA . LYS A 1 86 ? 2.839 13.364 4.015 1.00 90.25 86 LYS A CA 1
ATOM 694 C C . LYS A 1 86 ? 4.358 13.255 4.051 1.00 90.25 86 LYS A C 1
ATOM 696 O O . LYS A 1 86 ? 4.974 13.162 5.112 1.00 90.25 86 LYS A O 1
ATOM 701 N N . GLY A 1 87 ? 4.979 13.251 2.875 1.00 87.75 87 GLY A N 1
ATOM 702 C CA . GLY A 1 87 ? 6.416 12.996 2.769 1.00 87.75 87 GLY A CA 1
ATOM 703 C C . GLY A 1 87 ? 6.754 11.597 3.285 1.00 87.75 87 GLY A C 1
ATOM 704 O O . GLY A 1 87 ? 6.445 10.614 2.624 1.00 87.75 87 GLY A O 1
ATOM 705 N N . LYS A 1 88 ? 7.383 11.510 4.464 1.00 87.31 88 LYS A N 1
ATOM 706 C CA . LYS A 1 88 ? 7.748 10.232 5.099 1.00 87.31 88 LYS A CA 1
ATOM 707 C C . LYS A 1 88 ? 6.779 9.794 6.195 1.00 87.31 88 LYS A C 1
ATOM 709 O O . LYS A 1 88 ? 6.919 8.688 6.686 1.00 87.31 88 LYS A O 1
ATOM 714 N N . THR A 1 89 ? 5.815 10.618 6.585 1.00 91.81 89 THR A N 1
ATOM 715 C CA . THR A 1 89 ? 4.920 10.296 7.702 1.00 91.81 89 THR A CA 1
ATOM 716 C C . THR A 1 89 ? 3.566 9.836 7.182 1.00 91.81 89 THR A C 1
ATOM 718 O O . THR A 1 89 ? 2.989 10.444 6.283 1.00 91.81 89 THR A O 1
ATOM 721 N N . TRP A 1 90 ? 3.082 8.731 7.731 1.00 95.31 90 TRP A N 1
ATOM 722 C CA . TRP A 1 90 ? 1.812 8.094 7.427 1.00 95.31 90 TRP A CA 1
ATOM 723 C C . TRP A 1 90 ? 0.842 8.417 8.559 1.00 95.31 90 TRP A C 1
ATOM 725 O O . TRP A 1 90 ? 1.126 8.145 9.723 1.00 95.31 90 TRP A O 1
ATOM 735 N N . HIS A 1 91 ? -0.294 9.001 8.210 1.00 97.19 91 HIS A N 1
ATOM 736 C CA . HIS A 1 91 ? -1.353 9.385 9.130 1.00 97.19 91 HIS A CA 1
ATOM 737 C C . HIS A 1 91 ? -2.588 8.553 8.811 1.00 97.19 91 HIS A C 1
ATOM 739 O O . HIS A 1 91 ? -3.239 8.775 7.792 1.00 97.19 91 HIS A O 1
ATOM 745 N N . LEU A 1 92 ? -2.900 7.564 9.641 1.00 97.75 92 LEU A N 1
ATOM 746 C CA . LEU A 1 92 ? -4.121 6.781 9.514 1.00 97.75 92 LEU A CA 1
ATOM 747 C C . LEU A 1 92 ? -5.188 7.370 10.435 1.00 97.75 92 LEU A C 1
ATOM 749 O O . LEU A 1 92 ? -5.144 7.195 11.651 1.00 97.75 92 LEU A O 1
ATOM 753 N N . HIS A 1 93 ? -6.153 8.056 9.834 1.00 97.69 93 HIS A N 1
ATOM 754 C CA . HIS A 1 93 ? -7.315 8.598 10.525 1.00 97.69 93 HIS A CA 1
ATOM 755 C C . HIS A 1 93 ? -8.411 7.533 10.613 1.00 97.69 93 HIS A C 1
ATOM 757 O O . HIS A 1 93 ? -8.881 7.027 9.588 1.00 97.69 93 HIS A O 1
ATOM 763 N N . LEU A 1 94 ? -8.817 7.221 11.839 1.00 96.88 94 LEU A N 1
ATOM 764 C CA . LEU A 1 94 ? -9.881 6.288 12.197 1.00 96.88 94 LEU A CA 1
ATOM 765 C C . LEU A 1 94 ? -10.999 7.041 12.935 1.00 96.88 94 LEU A C 1
ATOM 767 O O . LEU A 1 94 ? -10.757 8.134 13.451 1.00 96.88 94 LEU A O 1
ATOM 771 N N . PRO A 1 95 ? -12.209 6.464 13.052 1.00 95.19 95 PRO A N 1
ATOM 772 C CA . PRO A 1 95 ? -13.263 7.046 13.886 1.00 95.19 95 PRO A CA 1
ATOM 773 C C . PRO A 1 95 ? -12.836 7.265 15.348 1.00 95.19 95 PRO A C 1
ATOM 775 O O . PRO A 1 95 ? -13.266 8.224 15.980 1.00 95.19 95 PRO A O 1
ATOM 778 N N . GLU A 1 96 ? -11.973 6.391 15.872 1.00 93.50 96 GLU A N 1
ATOM 779 C CA . GLU A 1 96 ? -11.547 6.375 17.278 1.00 93.50 96 GLU A CA 1
ATOM 780 C C . GLU A 1 96 ? -10.279 7.199 17.557 1.00 93.50 96 GLU A C 1
ATOM 782 O O . GLU A 1 96 ? -9.893 7.368 18.712 1.00 93.50 96 GLU A O 1
ATOM 787 N N . GLY A 1 97 ? -9.613 7.718 16.521 1.00 96.19 97 GLY A N 1
ATOM 788 C CA . GLY A 1 97 ? -8.382 8.484 16.686 1.00 96.19 97 GLY A CA 1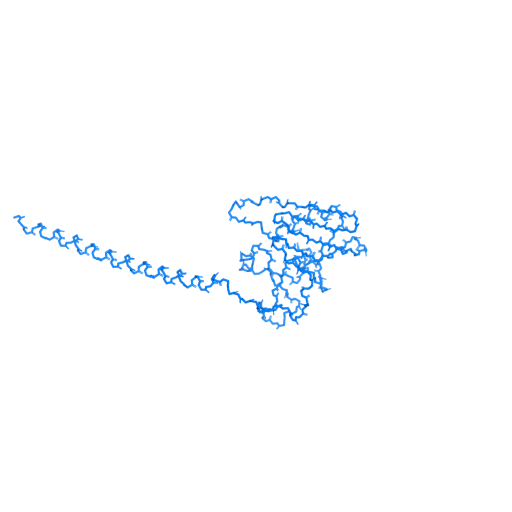
ATOM 789 C C . GLY A 1 97 ? -7.470 8.464 15.466 1.00 96.19 97 GLY A C 1
ATOM 790 O O . GLY A 1 97 ? -7.870 8.128 14.354 1.00 96.19 97 GLY A O 1
ATOM 791 N N . GLU A 1 98 ? -6.215 8.840 15.680 1.00 97.75 98 GLU A N 1
ATOM 792 C CA . GLU A 1 98 ? -5.188 8.885 14.643 1.00 97.75 98 GLU A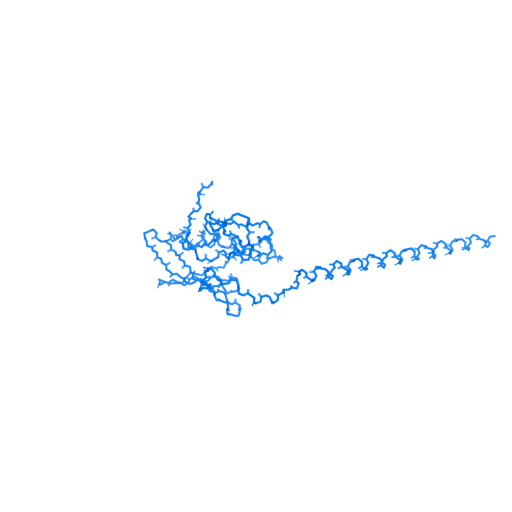 CA 1
ATOM 793 C C . GLU A 1 98 ? -4.006 7.999 15.032 1.00 97.75 98 GLU A C 1
ATOM 795 O O . GLU A 1 98 ? -3.533 8.026 16.169 1.00 97.75 98 GLU A O 1
ATOM 800 N N . ILE A 1 99 ? -3.514 7.232 14.062 1.00 97.81 99 ILE A N 1
ATOM 801 C CA . ILE A 1 99 ? -2.262 6.488 14.163 1.00 97.81 99 ILE A CA 1
ATOM 802 C C . ILE A 1 99 ? -1.243 7.186 13.266 1.00 97.81 99 ILE A C 1
ATOM 804 O O . ILE A 1 99 ? -1.469 7.340 12.065 1.00 97.81 99 ILE A O 1
ATOM 808 N N . VAL A 1 100 ? -0.117 7.593 13.849 1.00 97.38 100 VAL A N 1
ATOM 809 C CA . VAL A 1 100 ? 0.977 8.251 13.131 1.00 97.38 100 VAL A CA 1
ATOM 810 C C . VAL A 1 100 ? 2.163 7.307 13.072 1.00 97.38 100 VAL A C 1
ATOM 812 O O . VAL A 1 100 ? 2.673 6.884 14.103 1.00 97.38 100 VAL A O 1
ATOM 815 N N . PHE A 1 101 ? 2.624 7.020 11.863 1.00 95.31 101 PHE A N 1
ATOM 816 C CA . PHE A 1 101 ? 3.766 6.156 11.610 1.00 95.31 101 PHE A CA 1
ATOM 817 C C . PHE A 1 101 ? 4.802 6.898 10.777 1.00 95.31 101 PHE A C 1
ATOM 819 O O . PHE A 1 101 ? 4.483 7.512 9.763 1.00 95.31 101 PHE A O 1
ATOM 826 N N . THR A 1 102 ? 6.062 6.851 11.193 1.00 92.81 102 THR A N 1
ATOM 827 C CA . THR A 1 102 ? 7.176 7.311 10.362 1.00 92.81 102 THR A CA 1
ATOM 828 C C . THR A 1 102 ? 8.090 6.116 10.154 1.00 92.81 102 THR A C 1
ATOM 830 O O . THR A 1 102 ? 8.717 5.690 11.125 1.00 92.81 102 THR A O 1
ATOM 833 N N . PRO A 1 103 ? 8.177 5.569 8.929 1.00 85.25 103 PRO A N 1
ATOM 834 C CA . PRO A 1 103 ? 9.024 4.429 8.664 1.00 85.25 103 PRO A CA 1
ATOM 835 C C . PRO A 1 103 ? 10.468 4.753 9.076 1.00 85.25 103 PRO A C 1
ATOM 837 O O . PRO A 1 103 ? 10.982 5.816 8.690 1.00 85.25 103 PRO A O 1
ATOM 840 N N . PRO A 1 104 ? 11.142 3.883 9.847 1.00 79.88 104 PRO A N 1
ATOM 841 C CA . PRO A 1 104 ? 12.556 4.056 10.136 1.00 79.88 104 PRO A CA 1
ATOM 842 C C . PRO A 1 104 ? 13.328 4.131 8.816 1.00 79.88 104 PRO A C 1
ATOM 844 O O . PRO A 1 104 ? 13.076 3.365 7.889 1.00 79.88 104 PRO A O 1
ATOM 847 N N . ASN A 1 105 ? 14.249 5.090 8.704 1.00 67.00 105 ASN A N 1
ATOM 848 C CA . ASN A 1 105 ? 15.036 5.285 7.486 1.00 67.00 105 ASN A CA 1
ATOM 849 C C . ASN A 1 105 ? 15.708 3.953 7.097 1.00 67.00 105 ASN A C 1
ATOM 851 O O . ASN A 1 105 ? 16.491 3.442 7.906 1.00 67.00 105 ASN A O 1
ATOM 855 N N . PRO A 1 106 ? 15.430 3.365 5.917 1.00 56.78 106 PRO A N 1
ATOM 856 C CA . PRO A 1 106 ? 16.065 2.119 5.564 1.00 56.78 106 PRO A CA 1
ATOM 857 C C . PRO A 1 106 ? 17.548 2.398 5.336 1.00 56.78 106 PRO A C 1
ATOM 859 O O . PRO A 1 106 ? 17.954 3.483 4.920 1.00 56.78 106 PRO A O 1
ATOM 862 N N . TYR A 1 107 ? 18.366 1.389 5.603 1.00 51.97 107 TYR A N 1
ATOM 863 C CA . TYR A 1 107 ? 19.830 1.387 5.558 1.00 51.97 107 TYR A CA 1
ATOM 864 C C . TYR A 1 107 ? 20.466 1.809 4.207 1.00 51.97 107 TYR A C 1
ATOM 866 O O . TYR A 1 107 ? 21.686 1.758 4.062 1.00 51.97 107 TYR A O 1
ATOM 874 N N . TYR A 1 108 ? 19.674 2.257 3.227 1.00 46.16 108 TYR A N 1
ATOM 875 C CA . TYR A 1 108 ? 20.107 2.807 1.947 1.00 46.16 108 TYR A CA 1
ATOM 876 C C . TYR A 1 108 ? 19.948 4.336 1.917 1.00 46.16 108 TYR A C 1
ATOM 878 O O . TYR A 1 108 ? 18.924 4.837 1.462 1.00 46.16 108 TYR A O 1
ATOM 886 N N . PRO A 1 109 ? 20.982 5.114 2.290 1.00 48.88 109 PRO A N 1
ATOM 887 C CA . PRO A 1 109 ? 20.920 6.581 2.293 1.00 48.88 109 PRO A CA 1
ATOM 888 C C . PRO A 1 109 ? 20.677 7.216 0.907 1.00 48.88 109 PRO A C 1
ATOM 890 O O . PRO A 1 109 ? 20.492 8.426 0.819 1.00 48.88 109 PRO A O 1
ATOM 893 N N . ALA A 1 110 ? 20.690 6.422 -0.172 1.00 49.19 110 ALA A N 1
ATOM 894 C CA . ALA A 1 110 ? 20.535 6.874 -1.554 1.00 49.19 110 ALA A CA 1
ATOM 895 C C . ALA A 1 110 ? 19.158 6.584 -2.183 1.00 49.19 110 ALA A C 1
ATOM 897 O O . ALA A 1 110 ? 18.906 7.057 -3.291 1.00 49.19 110 ALA A O 1
ATOM 898 N N . ARG A 1 111 ? 18.282 5.801 -1.537 1.00 51.34 111 ARG A N 1
ATOM 899 C CA . ARG A 1 111 ? 16.929 5.522 -2.042 1.00 51.34 111 ARG A CA 1
ATOM 900 C C . ARG A 1 111 ? 15.918 5.874 -0.960 1.00 51.34 111 ARG A C 1
ATOM 902 O O . ARG A 1 111 ? 16.082 5.478 0.188 1.00 51.34 111 ARG A O 1
ATOM 909 N N . ASP A 1 112 ? 14.896 6.642 -1.331 1.00 65.19 112 ASP A N 1
ATOM 910 C CA . ASP A 1 112 ? 13.719 6.830 -0.486 1.00 65.19 112 ASP A CA 1
ATOM 911 C C . ASP A 1 112 ? 13.124 5.468 -0.081 1.00 65.19 112 ASP A C 1
ATOM 913 O O . ASP A 1 112 ? 13.422 4.431 -0.675 1.00 65.19 112 ASP A O 1
ATOM 917 N N . TYR A 1 113 ? 12.298 5.468 0.961 1.00 74.31 113 TYR A N 1
ATOM 918 C CA . TYR A 1 113 ? 11.742 4.254 1.547 1.00 74.31 113 TYR A CA 1
ATOM 919 C C . TYR A 1 113 ? 10.930 3.431 0.509 1.00 74.31 113 TYR A C 1
ATOM 921 O O . TYR A 1 113 ? 10.101 3.993 -0.212 1.00 74.31 113 TYR A O 1
ATOM 929 N N . PHE A 1 114 ? 11.123 2.103 0.461 1.00 85.38 114 PHE A N 1
ATOM 930 C CA . PHE A 1 114 ? 10.356 1.192 -0.405 1.00 85.38 114 PHE A CA 1
ATOM 931 C C . PHE A 1 114 ? 8.935 0.943 0.124 1.00 85.38 114 PHE A C 1
ATOM 933 O O . PHE A 1 114 ? 8.767 0.395 1.203 1.00 85.38 114 PHE A O 1
ATOM 940 N N . GLY A 1 115 ? 7.889 1.291 -0.625 1.00 88.94 115 GLY A N 1
ATOM 941 C CA . GLY A 1 115 ? 6.500 1.257 -0.150 1.00 88.94 115 GLY A CA 1
ATOM 942 C C . GLY A 1 115 ? 6.065 -0.061 0.504 1.00 88.94 115 GLY A C 1
ATOM 943 O O . GLY A 1 115 ? 5.395 -0.045 1.537 1.00 88.94 115 GLY A O 1
ATOM 944 N N . ASP A 1 116 ? 6.470 -1.212 -0.039 1.00 93.06 116 ASP A N 1
ATOM 945 C CA . ASP A 1 116 ? 6.077 -2.517 0.498 1.00 93.06 116 ASP A CA 1
ATOM 946 C C . ASP A 1 116 ? 6.741 -2.847 1.839 1.00 93.06 116 ASP A C 1
ATOM 948 O O . ASP A 1 116 ? 6.114 -3.476 2.693 1.00 93.06 116 ASP A O 1
ATOM 952 N N . GLU A 1 117 ? 7.984 -2.415 2.047 1.00 92.25 117 GLU A N 1
ATOM 953 C CA . GLU A 1 117 ? 8.657 -2.527 3.340 1.00 92.25 117 GLU A CA 1
ATOM 954 C C . GLU A 1 117 ? 7.941 -1.654 4.387 1.00 92.25 117 GLU A C 1
ATOM 956 O O . GLU A 1 117 ? 7.764 -2.091 5.524 1.00 92.25 117 GLU A O 1
ATOM 961 N N . ALA A 1 118 ? 7.417 -0.486 3.986 1.00 91.94 118 ALA A N 1
ATOM 962 C CA . ALA A 1 118 ? 6.830 0.506 4.893 1.00 91.94 118 ALA A CA 1
ATOM 963 C C . ALA A 1 118 ? 5.482 -0.002 5.317 1.00 91.94 118 ALA A C 1
ATOM 965 O O . ALA A 1 118 ? 5.155 0.030 6.494 1.00 91.94 118 ALA A O 1
ATOM 966 N N . LEU A 1 119 ? 4.735 -0.539 4.356 1.00 94.56 119 LEU A N 1
ATOM 967 C CA . LEU A 1 119 ? 3.491 -1.219 4.627 1.00 94.56 119 LEU A CA 1
ATOM 968 C C . LEU A 1 119 ? 3.709 -2.402 5.580 1.00 94.56 119 LEU A C 1
ATOM 970 O O . LEU A 1 119 ? 2.958 -2.538 6.541 1.00 94.56 119 LEU A O 1
ATOM 974 N N . LYS A 1 120 ? 4.739 -3.235 5.370 1.00 94.06 120 LYS A N 1
ATOM 975 C CA . LYS A 1 120 ? 5.050 -4.355 6.280 1.00 94.06 120 LYS A CA 1
ATOM 976 C C . LYS A 1 120 ? 5.370 -3.872 7.698 1.00 94.06 120 LYS A C 1
ATOM 978 O O . LYS A 1 120 ? 4.835 -4.440 8.647 1.00 94.06 120 LYS A O 1
ATOM 983 N N . GLN A 1 121 ? 6.211 -2.849 7.844 1.00 93.94 121 GLN A N 1
ATOM 984 C CA . GLN A 1 121 ? 6.573 -2.292 9.151 1.00 93.94 121 GLN A CA 1
ATOM 985 C C . GLN A 1 121 ? 5.387 -1.600 9.821 1.00 93.94 121 GLN A C 1
ATOM 987 O O . GLN A 1 121 ? 5.099 -1.895 10.973 1.00 93.94 121 GLN A O 1
ATOM 992 N N . PHE A 1 122 ? 4.628 -0.785 9.088 1.00 95.56 122 PHE A N 1
ATOM 993 C CA . PHE A 1 122 ? 3.404 -0.155 9.580 1.00 95.56 122 PHE A CA 1
ATOM 994 C C . PHE A 1 122 ? 2.409 -1.192 10.112 1.00 95.56 122 PHE A C 1
ATOM 996 O O . PHE A 1 122 ? 1.846 -1.034 11.194 1.00 95.56 122 PHE A O 1
ATOM 1003 N N . ILE A 1 123 ? 2.224 -2.299 9.385 1.00 96.31 123 ILE A N 1
ATOM 1004 C CA . ILE A 1 123 ? 1.383 -3.404 9.847 1.00 96.31 123 ILE A CA 1
ATOM 1005 C C . ILE A 1 123 ? 1.946 -4.010 11.133 1.00 96.31 123 ILE A C 1
ATOM 1007 O O . ILE A 1 123 ? 1.187 -4.223 12.071 1.00 96.31 123 ILE A O 1
ATOM 1011 N N . ALA A 1 124 ? 3.243 -4.305 11.185 1.00 95.88 124 ALA A N 1
ATOM 1012 C CA . ALA A 1 124 ? 3.855 -4.983 12.324 1.00 95.88 124 ALA A CA 1
ATOM 1013 C C . ALA A 1 124 ? 3.902 -4.120 13.596 1.00 95.88 124 ALA A C 1
ATOM 1015 O O . ALA A 1 124 ? 3.677 -4.641 14.686 1.00 95.88 124 ALA A O 1
ATOM 1016 N N . GLU A 1 125 ? 4.194 -2.828 13.459 1.00 96.12 125 GLU A N 1
ATOM 1017 C CA . GLU A 1 125 ? 4.424 -1.904 14.573 1.00 96.12 125 GLU A CA 1
ATOM 1018 C C . GLU A 1 125 ? 3.139 -1.221 15.034 1.00 96.12 125 GLU A C 1
ATOM 1020 O O . GLU A 1 125 ? 2.942 -1.034 16.232 1.00 96.12 125 GLU A O 1
ATOM 1025 N N . GLU A 1 126 ? 2.233 -0.893 14.108 1.00 97.19 126 GLU A N 1
ATOM 1026 C CA . GLU A 1 126 ? 1.035 -0.135 14.453 1.00 97.19 126 GLU A CA 1
ATOM 1027 C C . GLU A 1 126 ? -0.250 -0.962 14.406 1.00 97.19 126 GLU A C 1
ATOM 1029 O O . GLU A 1 126 ? -1.040 -0.932 15.350 1.00 97.19 126 GLU A O 1
ATOM 1034 N N . LEU A 1 127 ? -0.493 -1.725 13.341 1.00 96.81 127 LEU A N 1
ATOM 1035 C CA . LEU A 1 127 ? -1.796 -2.380 13.172 1.00 96.81 127 LEU A CA 1
ATOM 1036 C C . LEU A 1 127 ? -1.911 -3.693 13.958 1.00 96.81 127 LEU A C 1
ATOM 1038 O O . LEU A 1 127 ? -2.886 -3.905 14.679 1.00 96.81 127 LEU A O 1
ATOM 1042 N N . ALA A 1 128 ? -0.901 -4.558 13.872 1.00 96.44 128 ALA A N 1
ATOM 1043 C CA . ALA A 1 128 ? -0.914 -5.882 14.485 1.00 96.44 128 ALA A CA 1
ATOM 1044 C C . ALA A 1 128 ? -1.010 -5.847 16.024 1.00 96.44 128 ALA A C 1
ATOM 1046 O O . ALA A 1 128 ? -1.818 -6.610 16.559 1.00 96.44 128 ALA A O 1
ATOM 1047 N N . PRO A 1 129 ? -0.303 -4.960 16.761 1.00 97.06 129 PRO A N 1
ATOM 1048 C CA . PRO A 1 129 ? -0.453 -4.858 18.218 1.00 97.06 129 PRO A CA 1
ATOM 1049 C C . PRO A 1 129 ? -1.855 -4.428 18.659 1.00 97.06 129 PRO A C 1
ATOM 1051 O O . PRO A 1 129 ? -2.256 -4.687 19.790 1.00 97.06 129 PRO A O 1
ATOM 1054 N N . ARG A 1 130 ? -2.607 -3.789 17.758 1.00 96.31 130 ARG A N 1
ATOM 1055 C CA . ARG A 1 130 ? -3.991 -3.355 17.969 1.00 96.31 130 ARG A CA 1
ATOM 1056 C C . ARG A 1 130 ? -5.012 -4.380 17.460 1.00 96.31 130 ARG A C 1
ATOM 1058 O O . ARG A 1 130 ? -6.202 -4.091 17.440 1.00 96.31 130 ARG A O 1
ATOM 1065 N N . GLY A 1 131 ? -4.562 -5.560 17.020 1.00 96.25 131 GLY A N 1
ATOM 1066 C CA . GLY A 1 131 ? -5.432 -6.596 16.460 1.00 96.25 131 GLY A CA 1
ATOM 1067 C C . GLY A 1 131 ? -6.081 -6.204 15.130 1.00 96.25 131 GLY A C 1
ATOM 1068 O O . GLY A 1 131 ? -7.118 -6.761 14.779 1.00 96.25 131 GLY A O 1
ATOM 1069 N N . MET A 1 132 ? -5.497 -5.246 14.403 1.00 96.56 132 MET A N 1
ATOM 1070 C CA . MET A 1 132 ? -6.043 -4.733 13.149 1.00 96.56 132 MET A CA 1
ATOM 1071 C C . MET A 1 132 ? -5.355 -5.369 11.937 1.00 96.56 132 MET A C 1
ATOM 1073 O O . MET A 1 132 ? -4.128 -5.493 11.894 1.00 96.56 132 MET A O 1
ATOM 1077 N N . THR A 1 133 ? -6.126 -5.702 10.903 1.00 95.94 133 THR A N 1
ATOM 1078 C CA . THR A 1 133 ? -5.599 -6.147 9.603 1.00 95.94 133 THR A CA 1
ATOM 1079 C C . THR A 1 133 ? -6.062 -5.232 8.479 1.00 95.94 133 THR A C 1
ATOM 1081 O O . THR A 1 133 ? -7.256 -5.024 8.298 1.00 95.94 133 THR A O 1
ATOM 1084 N N . ILE A 1 134 ? -5.125 -4.706 7.688 1.00 95.88 134 ILE A N 1
ATOM 1085 C CA . ILE A 1 134 ? -5.424 -3.815 6.559 1.00 95.88 134 ILE A CA 1
ATOM 1086 C C . ILE A 1 134 ? -5.689 -4.591 5.263 1.00 95.88 134 ILE A C 1
ATOM 1088 O O . ILE A 1 134 ? -4.900 -5.453 4.860 1.00 95.88 134 ILE A O 1
ATOM 1092 N N . HIS A 1 135 ? -6.795 -4.269 4.592 1.00 95.19 135 HIS A N 1
ATOM 1093 C CA . HIS A 1 135 ? -7.254 -4.915 3.361 1.00 95.19 135 HIS A CA 1
ATOM 1094 C C . HIS A 1 135 ? -6.938 -4.040 2.142 1.00 95.19 135 HIS A C 1
ATOM 1096 O O . HIS A 1 135 ? -7.772 -3.282 1.644 1.00 95.19 135 HIS A O 1
ATOM 1102 N N . VAL A 1 136 ? -5.699 -4.148 1.663 1.00 95.56 136 VAL A N 1
ATOM 1103 C CA . VAL A 1 136 ? -5.189 -3.433 0.484 1.00 95.56 136 VAL A CA 1
ATOM 1104 C C . VAL A 1 136 ? -4.451 -4.392 -0.449 1.00 95.56 136 VAL A C 1
ATOM 1106 O O . VAL A 1 136 ? -4.081 -5.501 -0.057 1.00 95.56 136 VAL A O 1
ATOM 1109 N N . CYS A 1 137 ? -4.215 -3.990 -1.697 1.00 95.62 137 CYS A N 1
ATOM 1110 C CA . CYS A 1 137 ? -3.513 -4.808 -2.687 1.00 95.62 137 CYS A CA 1
ATOM 1111 C C . CYS A 1 137 ? -2.174 -5.348 -2.164 1.00 95.62 137 CYS A C 1
ATOM 1113 O O . CYS A 1 137 ? -1.913 -6.540 -2.292 1.00 95.62 137 CYS A O 1
ATOM 1115 N N . GLY A 1 138 ? -1.368 -4.532 -1.484 1.00 95.75 138 GLY A N 1
ATOM 1116 C CA . GLY A 1 138 ? -0.074 -4.938 -0.929 1.00 95.75 138 GLY A CA 1
ATOM 1117 C C . GLY A 1 138 ? -0.152 -6.120 0.049 1.00 95.75 138 GLY A C 1
ATOM 1118 O O . GLY A 1 138 ? 0.795 -6.908 0.126 1.00 95.75 138 GLY A O 1
ATOM 1119 N N . THR A 1 139 ? -1.290 -6.306 0.728 1.00 96.12 139 THR A N 1
ATOM 1120 C CA . THR A 1 139 ? -1.555 -7.433 1.644 1.00 96.12 139 THR A CA 1
ATOM 1121 C C . THR A 1 139 ? -2.373 -8.562 1.009 1.00 96.12 139 THR A C 1
ATOM 1123 O O . THR A 1 139 ? -2.525 -9.626 1.609 1.00 96.12 139 THR A O 1
ATOM 1126 N N . CYS A 1 140 ? -2.856 -8.381 -0.221 1.00 96.69 140 CYS A N 1
ATOM 1127 C CA . CYS A 1 140 ? -3.687 -9.347 -0.931 1.00 96.69 140 CYS A CA 1
ATOM 1128 C C . CYS A 1 140 ? -2.874 -10.539 -1.474 1.00 96.69 140 CYS A C 1
ATOM 1130 O O . CYS A 1 140 ? -1.718 -10.411 -1.901 1.00 96.69 140 CYS A O 1
ATOM 1132 N N . ALA A 1 141 ? -3.501 -11.715 -1.514 1.00 96.69 141 ALA A N 1
ATOM 1133 C CA . ALA A 1 141 ? -2.973 -12.947 -2.091 1.00 96.69 141 ALA A CA 1
ATOM 1134 C C . ALA A 1 141 ? -2.809 -12.893 -3.612 1.00 96.69 141 ALA A C 1
ATOM 1136 O O . ALA A 1 141 ? -1.967 -13.620 -4.143 1.00 96.69 141 ALA A O 1
ATOM 1137 N N . TYR A 1 142 ? -3.554 -12.029 -4.300 1.00 95.88 142 TYR A N 1
ATOM 1138 C CA . TYR A 1 142 ? -3.503 -11.879 -5.758 1.00 95.88 142 TYR A CA 1
ATOM 1139 C C . TYR A 1 142 ? -2.489 -10.839 -6.241 1.00 95.88 142 TYR A C 1
ATOM 1141 O O . TYR A 1 142 ? -2.218 -10.762 -7.434 1.00 95.88 142 TYR A O 1
ATOM 1149 N N . PHE A 1 143 ? -1.913 -10.042 -5.341 1.00 96.06 143 PHE A N 1
ATOM 1150 C CA . PHE A 1 143 ? -0.946 -9.012 -5.706 1.00 96.06 143 PHE A CA 1
ATOM 1151 C C . PHE A 1 143 ? 0.472 -9.573 -5.799 1.00 96.06 143 PHE A C 1
ATOM 1153 O O . PHE A 1 143 ? 0.925 -10.272 -4.884 1.00 96.06 143 PHE A O 1
ATOM 1160 N N . ARG A 1 144 ? 1.212 -9.231 -6.856 1.00 96.12 144 ARG A N 1
ATOM 1161 C CA . ARG A 1 144 ? 2.651 -9.520 -6.962 1.00 96.12 144 ARG A CA 1
ATOM 1162 C C . ARG A 1 144 ? 3.403 -8.344 -7.560 1.00 96.12 144 ARG A C 1
ATOM 1164 O O . ARG A 1 144 ? 2.896 -7.631 -8.421 1.00 96.12 144 ARG A O 1
ATOM 1171 N N . PHE A 1 145 ? 4.661 -8.220 -7.167 1.00 95.62 145 PHE A N 1
ATOM 1172 C CA . PHE A 1 145 ? 5.623 -7.420 -7.904 1.00 95.62 145 PHE A CA 1
ATOM 1173 C C . PHE A 1 145 ? 6.277 -8.246 -9.009 1.00 95.62 145 PHE A C 1
ATOM 1175 O O . PHE A 1 145 ? 6.549 -9.433 -8.821 1.00 95.62 145 PHE A O 1
ATOM 1182 N N . SER A 1 146 ? 6.608 -7.602 -10.127 1.00 93.38 146 SER A N 1
ATOM 1183 C CA . SER A 1 146 ? 7.768 -8.038 -10.903 1.00 93.38 146 SER A CA 1
ATOM 1184 C C . SER A 1 146 ? 9.014 -7.354 -10.336 1.00 93.38 146 SER A C 1
ATOM 1186 O O . SER A 1 146 ? 8.902 -6.282 -9.744 1.00 93.38 146 SER A O 1
ATOM 1188 N N . GLY A 1 147 ? 10.208 -7.927 -10.530 1.00 93.12 147 GLY A N 1
ATOM 1189 C CA . GLY A 1 147 ? 11.448 -7.259 -10.100 1.00 93.12 147 GLY A CA 1
ATOM 1190 C C . GLY A 1 147 ? 11.561 -5.844 -10.684 1.00 93.12 147 GLY A C 1
ATOM 1191 O O . GLY A 1 147 ? 11.847 -4.890 -9.973 1.00 93.12 147 GLY A O 1
ATOM 1192 N N . MET A 1 148 ? 11.179 -5.688 -11.956 1.00 91.94 148 MET A N 1
ATOM 1193 C CA . MET A 1 148 ? 11.158 -4.391 -12.631 1.00 91.94 148 MET A CA 1
ATOM 1194 C C . MET A 1 148 ? 10.126 -3.419 -12.045 1.00 91.94 148 MET A C 1
ATOM 1196 O O . MET A 1 148 ? 10.439 -2.242 -11.898 1.00 91.94 148 MET A O 1
ATOM 1200 N N . SER A 1 149 ? 8.901 -3.863 -11.728 1.00 92.94 149 SER A N 1
ATOM 1201 C CA . SER A 1 149 ? 7.894 -2.959 -11.155 1.00 92.94 149 SER A CA 1
ATOM 1202 C C . SER A 1 149 ? 8.271 -2.540 -9.741 1.00 92.94 149 SER A C 1
ATOM 1204 O O . SER A 1 149 ? 8.108 -1.373 -9.398 1.00 92.94 149 SER A O 1
ATOM 1206 N N . TRP A 1 150 ? 8.826 -3.459 -8.951 1.00 93.44 150 TRP A N 1
ATOM 1207 C CA . TRP A 1 150 ? 9.321 -3.169 -7.612 1.00 93.44 150 TRP A CA 1
ATOM 1208 C C . TRP A 1 150 ? 10.442 -2.126 -7.646 1.00 93.44 150 TRP A C 1
ATOM 1210 O O . TRP A 1 150 ? 10.311 -1.084 -7.010 1.00 93.44 150 TRP A O 1
ATOM 1220 N N . ASP A 1 151 ? 11.476 -2.338 -8.466 1.00 89.62 151 ASP A N 1
ATOM 1221 C CA . ASP A 1 151 ? 12.606 -1.409 -8.582 1.00 89.62 151 ASP A CA 1
ATOM 1222 C C . ASP A 1 151 ? 12.189 -0.027 -9.105 1.00 89.62 151 ASP A C 1
ATOM 1224 O O . ASP A 1 151 ? 12.628 0.996 -8.587 1.00 89.62 151 ASP A O 1
ATOM 1228 N N . MET A 1 152 ? 11.342 0.023 -10.138 1.00 90.19 152 MET A N 1
ATOM 1229 C CA . MET A 1 152 ? 10.974 1.282 -10.799 1.00 90.19 152 MET A CA 1
ATOM 1230 C C . MET A 1 152 ? 9.951 2.105 -10.015 1.00 90.19 152 MET A C 1
ATOM 1232 O O . MET A 1 152 ? 9.862 3.315 -10.220 1.00 90.19 152 MET A O 1
ATOM 1236 N N . SER A 1 153 ? 9.163 1.460 -9.154 1.00 89.19 153 SER A N 1
ATOM 1237 C CA . SER A 1 153 ? 8.168 2.129 -8.315 1.00 89.19 153 SER A CA 1
ATOM 1238 C C . SER A 1 153 ? 8.614 2.294 -6.870 1.00 89.19 153 SER A C 1
ATOM 1240 O O . SER A 1 153 ? 7.814 2.761 -6.074 1.00 89.19 153 SER A O 1
ATOM 1242 N N . ASN A 1 154 ? 9.840 1.892 -6.511 1.00 90.75 154 ASN A N 1
ATOM 1243 C CA . ASN A 1 154 ? 10.271 1.752 -5.118 1.00 90.75 154 ASN A CA 1
ATOM 1244 C C . ASN A 1 154 ? 9.244 0.962 -4.285 1.00 90.75 154 ASN A C 1
ATOM 1246 O O . ASN A 1 154 ? 8.827 1.407 -3.224 1.00 90.75 154 ASN A O 1
ATOM 1250 N N . GLY A 1 155 ? 8.760 -0.170 -4.797 1.00 92.69 155 GLY A N 1
ATOM 1251 C CA . GLY A 1 155 ? 7.816 -1.039 -4.090 1.00 92.69 155 GLY A CA 1
ATOM 1252 C C . GLY A 1 155 ? 6.404 -0.474 -3.888 1.00 92.69 155 GLY A C 1
ATOM 1253 O O . GLY A 1 155 ? 5.647 -1.042 -3.109 1.00 92.69 155 GLY A O 1
ATOM 1254 N N . TRP A 1 156 ? 6.014 0.607 -4.568 1.00 92.75 156 TRP A N 1
ATOM 1255 C CA . TRP A 1 156 ? 4.660 1.173 -4.460 1.00 92.75 156 TRP A CA 1
ATOM 1256 C C . TRP A 1 156 ? 3.654 0.556 -5.433 1.00 92.75 156 TRP A C 1
ATOM 1258 O O . TRP A 1 156 ? 2.453 0.553 -5.172 1.00 92.75 156 TRP A O 1
ATOM 1268 N N . VAL A 1 157 ? 4.127 0.010 -6.555 1.00 94.25 157 VAL A N 1
ATOM 1269 C CA . VAL A 1 157 ? 3.267 -0.419 -7.660 1.00 94.25 157 VAL A CA 1
ATOM 1270 C C . VAL A 1 157 ? 3.609 -1.838 -8.116 1.00 94.25 157 VAL A C 1
ATOM 1272 O O . VAL A 1 157 ? 4.757 -2.171 -8.426 1.00 94.25 157 VAL A O 1
ATOM 1275 N N . GLY A 1 158 ? 2.583 -2.683 -8.187 1.00 95.25 158 GLY A N 1
ATOM 1276 C CA . GLY A 1 158 ? 2.674 -4.061 -8.670 1.00 95.25 158 GLY A CA 1
ATOM 1277 C C 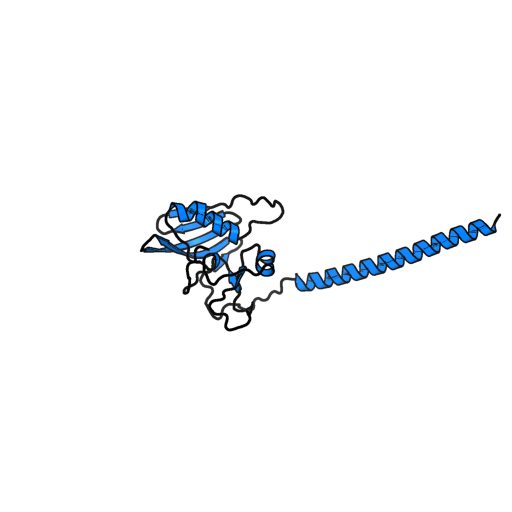. GLY A 1 158 ? 1.480 -4.431 -9.539 1.00 95.25 158 GLY A C 1
ATOM 1278 O O . GLY A 1 158 ? 0.849 -3.558 -10.126 1.00 95.25 158 GLY A O 1
ATOM 1279 N N . TYR A 1 159 ? 1.178 -5.724 -9.625 1.00 95.31 159 TYR A N 1
ATOM 1280 C CA . TYR A 1 159 ? 0.137 -6.261 -10.498 1.00 95.31 159 TYR A CA 1
ATOM 1281 C C . TYR A 1 159 ? -0.892 -7.078 -9.718 1.00 95.31 159 TYR A C 1
ATOM 1283 O O . TYR A 1 159 ? -0.530 -7.866 -8.837 1.00 95.31 159 TYR A O 1
ATOM 1291 N N . CYS A 1 160 ? -2.166 -6.927 -10.074 1.00 94.75 160 CYS A N 1
ATOM 1292 C CA . CYS A 1 160 ? -3.257 -7.773 -9.608 1.00 94.75 160 CYS A CA 1
ATOM 1293 C C . CYS A 1 160 ? -3.466 -8.953 -10.566 1.00 94.75 160 CYS A C 1
ATOM 1295 O O . CYS A 1 160 ? -3.743 -8.764 -11.744 1.00 94.75 160 CYS A O 1
ATOM 1297 N N . PHE A 1 161 ? -3.380 -10.181 -10.052 1.00 93.44 161 PHE A N 1
ATOM 1298 C CA . PHE A 1 161 ? -3.567 -11.400 -10.847 1.00 93.44 161 PHE A CA 1
ATOM 1299 C C . PHE A 1 161 ? -4.999 -11.940 -10.816 1.00 93.44 161 PHE A C 1
ATOM 1301 O O . PHE A 1 161 ? -5.299 -12.894 -11.524 1.00 93.44 161 PHE A O 1
ATOM 1308 N N . TYR A 1 162 ? -5.887 -11.363 -10.002 1.00 90.94 162 TYR A N 1
ATOM 1309 C CA . TYR A 1 162 ? -7.254 -11.870 -9.863 1.00 90.94 162 TYR A CA 1
ATOM 1310 C C . TYR A 1 162 ? -8.065 -11.721 -11.157 1.00 90.94 162 TYR A C 1
ATOM 1312 O O . TYR A 1 162 ? -8.757 -12.649 -11.565 1.00 90.94 162 TYR A O 1
ATOM 1320 N N . HIS A 1 163 ? -7.937 -10.576 -11.834 1.00 77.00 163 HIS A N 1
ATOM 1321 C CA . HIS A 1 163 ? -8.651 -10.295 -13.084 1.00 77.00 163 HIS A CA 1
ATOM 1322 C C . HIS A 1 163 ? -7.832 -10.580 -14.348 1.00 77.00 163 HIS A C 1
ATOM 1324 O O . HIS A 1 163 ? -8.351 -10.422 -15.454 1.00 77.00 163 HIS A O 1
ATOM 1330 N N . ALA A 1 164 ? -6.576 -11.009 -14.204 1.00 81.50 164 ALA A N 1
ATOM 1331 C CA . ALA A 1 164 ? -5.698 -11.262 -15.336 1.00 81.50 164 ALA A CA 1
ATOM 1332 C C . ALA A 1 164 ? -6.180 -12.499 -16.115 1.00 81.50 164 ALA A C 1
ATOM 1334 O O . ALA A 1 164 ? -5.942 -13.644 -15.729 1.00 81.50 164 ALA A O 1
ATOM 1335 N N . GLN A 1 165 ? -6.866 -12.275 -17.235 1.00 76.75 165 GLN A N 1
ATOM 1336 C CA . GLN A 1 165 ? -7.252 -13.331 -18.171 1.00 76.75 165 GLN A CA 1
ATOM 1337 C C . GLN A 1 165 ? -6.126 -13.547 -19.190 1.00 76.75 165 GLN A C 1
ATOM 1339 O O . GLN A 1 165 ? -6.186 -13.069 -20.321 1.00 76.75 165 GLN A O 1
ATOM 1344 N N . GLY A 1 166 ? -5.072 -14.255 -18.777 1.00 85.69 166 GLY A N 1
ATOM 1345 C CA . GLY A 1 166 ? -3.919 -14.569 -19.626 1.00 85.69 166 GLY A CA 1
ATOM 1346 C C . GLY A 1 166 ? -2.678 -13.738 -19.295 1.00 85.69 166 GLY A C 1
ATOM 1347 O O . GLY A 1 166 ? -2.283 -13.646 -18.135 1.00 85.69 166 GLY A O 1
ATOM 1348 N N . ALA A 1 167 ? -2.009 -13.200 -20.319 1.00 88.19 167 ALA A N 1
ATOM 1349 C CA . ALA A 1 167 ? -0.826 -12.366 -20.120 1.00 88.19 167 ALA A CA 1
ATOM 1350 C C . ALA A 1 167 ? -1.204 -11.047 -19.429 1.00 88.19 167 ALA A C 1
ATOM 1352 O O . ALA A 1 167 ? -2.202 -10.431 -19.798 1.00 88.19 167 ALA A O 1
ATOM 1353 N N . LEU A 1 168 ? -0.384 -10.610 -18.468 1.00 87.56 168 LEU A N 1
ATOM 1354 C CA . LEU A 1 168 ? -0.585 -9.334 -17.782 1.00 87.56 168 LEU A CA 1
ATOM 1355 C C . LEU A 1 168 ? -0.551 -8.171 -18.778 1.00 87.56 168 LEU A C 1
ATOM 1357 O O . LEU A 1 168 ? 0.387 -8.043 -19.569 1.00 87.56 168 LEU A O 1
ATOM 1361 N N . ASP A 1 169 ? -1.541 -7.295 -18.679 1.00 88.25 169 ASP A N 1
ATOM 1362 C CA . ASP A 1 169 ? -1.627 -6.019 -19.370 1.00 88.25 169 ASP A CA 1
ATOM 1363 C C . ASP A 1 169 ? -1.281 -4.908 -18.366 1.00 88.25 169 ASP A C 1
ATOM 1365 O O . ASP A 1 169 ? -2.118 -4.544 -17.536 1.00 88.25 169 ASP A O 1
ATOM 1369 N N . PRO A 1 170 ? -0.072 -4.310 -18.421 1.00 86.88 170 PRO A N 1
ATOM 1370 C CA . PRO A 1 170 ? 0.323 -3.266 -17.476 1.00 86.88 170 PRO A CA 1
ATOM 1371 C C . PRO A 1 170 ? -0.610 -2.052 -17.460 1.00 86.88 170 PRO A C 1
ATOM 1373 O O . PRO A 1 170 ? -0.610 -1.302 -16.489 1.00 86.88 170 PRO A O 1
ATOM 1376 N N . SER A 1 171 ? -1.405 -1.829 -18.509 1.00 84.44 171 SER A N 1
ATOM 1377 C CA . SER A 1 171 ? -2.377 -0.734 -18.521 1.00 84.44 171 SER A CA 1
ATOM 1378 C C . SER A 1 171 ? -3.657 -1.036 -17.735 1.00 84.44 171 SER A C 1
ATOM 1380 O O . SER A 1 171 ? -4.433 -0.122 -17.476 1.00 84.44 171 SER A O 1
ATOM 1382 N N . LYS A 1 172 ? -3.889 -2.293 -17.350 1.00 87.31 172 LYS A N 1
ATOM 1383 C CA . LYS A 1 172 ? -5.103 -2.730 -16.644 1.00 87.31 172 LYS A CA 1
ATOM 1384 C C . LYS A 1 172 ? -4.804 -3.359 -15.296 1.00 87.31 172 LYS A C 1
ATOM 1386 O O . LYS A 1 172 ? -5.525 -3.114 -14.338 1.00 87.31 172 LYS A O 1
ATOM 1391 N N . ASP A 1 173 ? -3.731 -4.138 -15.228 1.00 91.69 173 ASP A N 1
ATOM 1392 C CA . ASP A 1 173 ? -3.446 -4.984 -14.072 1.00 91.69 173 ASP A CA 1
ATOM 1393 C C . ASP A 1 173 ? -2.550 -4.289 -13.045 1.00 91.69 173 ASP A C 1
ATOM 1395 O O . ASP A 1 173 ? -2.369 -4.799 -11.941 1.00 91.69 173 ASP A O 1
ATOM 1399 N N . THR A 1 174 ? -1.981 -3.133 -13.393 1.00 92.69 174 THR A N 1
ATOM 1400 C CA . THR A 1 174 ? -1.118 -2.366 -12.495 1.00 92.69 174 THR A CA 1
ATOM 1401 C C . THR A 1 174 ? -1.939 -1.712 -11.387 1.00 92.69 174 THR A C 1
ATOM 1403 O O . THR A 1 174 ? -2.852 -0.936 -11.663 1.00 92.69 174 THR A O 1
ATOM 1406 N N . VAL A 1 175 ? -1.578 -1.979 -10.132 1.00 93.56 175 VAL A N 1
ATOM 1407 C CA . VAL A 1 175 ? -2.259 -1.449 -8.943 1.00 93.56 175 VAL A CA 1
ATOM 1408 C C . VAL A 1 175 ? -1.256 -0.934 -7.912 1.00 93.56 175 VAL A C 1
ATOM 1410 O O . VAL A 1 175 ? -0.150 -1.462 -7.769 1.00 93.56 175 VAL A O 1
ATOM 1413 N N . ASP A 1 176 ? -1.667 0.100 -7.185 1.00 93.88 176 ASP A N 1
ATOM 1414 C CA . ASP A 1 176 ? -0.947 0.639 -6.030 1.00 93.88 176 ASP A CA 1
ATOM 1415 C C . ASP A 1 176 ? -1.067 -0.307 -4.820 1.00 93.88 176 ASP A C 1
ATOM 1417 O O . ASP A 1 176 ? -2.112 -0.937 -4.629 1.00 93.88 176 ASP A O 1
ATOM 1421 N N . ILE A 1 177 ? -0.027 -0.420 -3.987 1.00 95.19 177 ILE A N 1
ATOM 1422 C CA . ILE A 1 177 ? -0.048 -1.299 -2.803 1.00 95.19 177 ILE A CA 1
ATOM 1423 C C . ILE A 1 177 ? -1.114 -0.914 -1.769 1.00 95.19 177 ILE A C 1
ATOM 1425 O O . ILE A 1 177 ? -1.561 -1.788 -1.029 1.00 95.19 177 ILE A O 1
ATOM 1429 N N . LEU A 1 178 ? -1.539 0.349 -1.718 1.00 95.38 178 LEU A N 1
ATOM 1430 C CA . LEU A 1 178 ? -2.578 0.854 -0.821 1.00 95.38 178 LEU A CA 1
ATOM 1431 C C . LEU A 1 178 ? -3.955 0.911 -1.489 1.00 95.38 178 LEU A C 1
ATOM 1433 O O . LEU A 1 178 ? -4.911 1.394 -0.885 1.00 95.38 178 LEU A O 1
ATOM 1437 N N . HIS A 1 179 ? -4.090 0.427 -2.727 1.00 93.06 179 HIS A N 1
ATOM 1438 C CA . HIS A 1 179 ? -5.396 0.317 -3.364 1.00 93.06 179 HIS A CA 1
ATOM 1439 C C . HIS A 1 179 ? -6.290 -0.650 -2.577 1.00 93.06 179 HIS A C 1
ATOM 1441 O O . HIS A 1 179 ? -5.910 -1.796 -2.318 1.00 93.06 179 HIS A O 1
ATOM 1447 N N . TRP A 1 180 ? -7.486 -0.191 -2.207 1.00 91.44 180 TRP A N 1
ATOM 1448 C CA . TRP A 1 180 ? -8.518 -1.050 -1.639 1.00 91.44 180 TRP A CA 1
ATOM 1449 C C . TRP A 1 180 ? -9.064 -1.992 -2.719 1.00 91.44 180 TRP A C 1
ATOM 1451 O O . TRP A 1 180 ? -9.460 -1.548 -3.793 1.00 91.44 180 TRP A O 1
ATOM 1461 N N . CYS A 1 181 ? -9.093 -3.292 -2.424 1.00 88.00 181 CYS A N 1
ATOM 1462 C CA . CYS A 1 181 ? -9.576 -4.325 -3.335 1.00 88.00 181 CYS A CA 1
ATOM 1463 C C . CYS A 1 181 ? -10.857 -4.961 -2.763 1.00 88.00 181 CYS A C 1
ATOM 1465 O O . CYS A 1 181 ? -10.800 -5.497 -1.654 1.00 88.00 181 CYS A O 1
ATOM 1467 N N . PRO A 1 182 ? -11.998 -4.939 -3.479 1.00 88.94 182 PRO A N 1
ATOM 1468 C CA . PRO A 1 182 ? -13.231 -5.582 -3.013 1.00 88.94 182 PRO A CA 1
ATOM 1469 C C . PRO A 1 182 ? -13.117 -7.114 -2.981 1.00 88.94 182 PRO A C 1
ATOM 1471 O O . PRO A 1 182 ? -13.703 -7.757 -2.119 1.00 88.94 182 PRO A O 1
ATOM 1474 N N . ASP A 1 183 ? -12.301 -7.690 -3.865 1.00 92.88 183 ASP A N 1
ATOM 1475 C CA . ASP A 1 183 ? -11.997 -9.124 -3.929 1.00 92.88 183 ASP A CA 1
ATOM 1476 C C . ASP A 1 183 ? -10.734 -9.493 -3.128 1.00 92.88 183 ASP A C 1
ATOM 1478 O O . ASP A 1 183 ? -10.009 -10.440 -3.459 1.00 92.88 183 ASP A O 1
ATOM 1482 N N . TRP A 1 184 ? -10.410 -8.708 -2.095 1.00 94.38 184 TRP A N 1
ATOM 1483 C CA . TRP A 1 184 ? -9.225 -8.949 -1.284 1.00 94.38 184 TRP A CA 1
ATOM 1484 C C . TRP A 1 184 ? -9.262 -10.348 -0.662 1.00 94.38 184 TRP A C 1
ATOM 1486 O O . TRP A 1 184 ? -10.279 -10.814 -0.150 1.00 94.38 184 TRP A O 1
ATOM 1496 N N . LYS A 1 185 ? -8.108 -11.018 -0.672 1.00 95.31 185 LYS A N 1
ATOM 1497 C CA . LYS A 1 185 ? -7.928 -12.324 -0.043 1.00 95.31 185 LYS A CA 1
ATOM 1498 C C . LYS A 1 185 ? -6.647 -12.339 0.770 1.00 95.31 185 LYS A C 1
ATOM 1500 O O . LYS A 1 185 ? -5.595 -11.956 0.259 1.00 95.31 185 LYS A O 1
ATOM 1505 N N . ALA A 1 186 ? -6.718 -12.845 1.996 1.00 92.75 186 ALA A N 1
ATOM 1506 C CA . ALA A 1 186 ? -5.550 -13.001 2.854 1.00 92.75 186 ALA A CA 1
ATOM 1507 C C . ALA A 1 186 ? -4.493 -13.908 2.202 1.00 92.75 186 ALA A C 1
ATOM 1509 O O . ALA A 1 186 ? -4.816 -14.953 1.626 1.00 92.75 186 ALA A O 1
ATOM 1510 N N . ARG A 1 187 ? -3.215 -13.528 2.315 1.00 89.44 187 ARG A N 1
ATOM 1511 C CA . ARG A 1 187 ? -2.096 -14.399 1.929 1.00 89.44 187 ARG A CA 1
ATOM 1512 C C . ARG A 1 187 ? -2.065 -15.627 2.835 1.00 89.44 187 ARG A C 1
ATOM 1514 O O . ARG A 1 187 ? -2.122 -15.501 4.056 1.00 89.44 187 ARG A O 1
ATOM 1521 N N . SER A 1 188 ? -1.939 -16.812 2.240 1.00 86.94 188 SER A N 1
ATOM 1522 C CA . SER A 1 188 ? -1.609 -18.019 2.997 1.00 86.94 188 SER A CA 1
ATOM 1523 C C . SER A 1 188 ? -0.267 -17.806 3.691 1.00 86.94 188 SER A C 1
ATOM 1525 O O . SER A 1 188 ? 0.678 -17.354 3.043 1.00 86.94 188 SER A O 1
ATOM 1527 N N . LYS A 1 189 ? -0.181 -18.129 4.985 1.00 74.19 189 LYS A N 1
ATOM 1528 C CA . LYS A 1 189 ? 1.103 -18.210 5.688 1.00 74.19 189 LYS A CA 1
ATOM 1529 C C . LYS A 1 189 ? 1.920 -19.307 4.998 1.00 74.19 189 LYS A C 1
ATOM 1531 O O . LYS A 1 189 ? 1.583 -20.479 5.134 1.00 74.19 189 LYS A O 1
ATOM 1536 N N . THR A 1 190 ? 2.871 -18.907 4.162 1.00 52.09 190 THR A N 1
ATOM 1537 C CA . THR A 1 190 ? 3.888 -19.793 3.580 1.00 52.09 190 THR A CA 1
ATOM 1538 C C . THR A 1 190 ? 4.963 -20.085 4.600 1.00 52.09 190 THR A C 1
ATOM 1540 O O . THR A 1 190 ? 5.332 -19.117 5.305 1.00 52.09 190 THR A O 1
#

Radius of gyration: 26.59 Å; chains: 1; bounding box: 87×38×58 Å

Sequence (190 aa):
MKIQRIFAHHKIELGERIMRDLLSRITSTMAYIAGRLRRLVSPRRTGRKLSQQYPIESSTRTGSEERHIVRLHTGEDEITGTLVIKGKTWHLHLPEGEIVFTPPNPYYPARDYFGDEALKQFIAEELAPRGMTIHVCGTCAYFRFSGMSWDMSNGWVGYCFYHAQGALDPSKDTVDILHWCPDWKARSKT

Foldseek 3Di:
DVPVVVVVVVVVVVVVVVVVVVVVVVVVVVVVVVVVVCVVPVPPPPPPDLADPHHVPQWDDDPQKIKGWWWKDQDPDIWIWIWIDRPQWIWTGTPVGIDIDGPDAPPDPPDGAQPLVRVVCCCVPPAVVNSMDIAFLSQAQQWDADPVRCVVVSNQKTFGRPPDPPDDDCSHGIDGRRHHDPPGDGHDPD

Secondary structure (DSSP, 8-state):
--HHHHHHHHHHHHHHHHHHHHHHHHHHHHHHHHHHHHHHHS---------SSS---SEEEETTEEEEEEEEEETTEEEEEEEEEETTEEEEEETTEEEEE-PPPPS-TTSPPPHHHHHHHHIIIIIGGGT-EEESGGGBTTEE--HHHHHHHTTSEEEE-SS--SS--TTTSEEETT---TT--BPP--

pLDDT: mean 81.0, std 17.64, range [36.25, 97.81]